Protein AF-A0A0N4U7Y7-F1 (afdb_monomer_lite)

pLDDT: mean 70.3, std 17.14, range [35.34, 90.56]

Organism: Dracunculus medinensis (NCBI:txid318479)

Foldseek 3Di:
DDPDDDDDDPDPDDDDPDPPDDPPCPPDVVVVVVVVVVVVVVVVVVVVVVVVVVVVVVVVVVVVVLVVLLVQLLVVLLVVLVVQVAPVSLVVCCCVVPVPDDPSSVNNNLVNVVVNPRPPSDVPCVVVVVVCPPPNQDPLLVQLLVCLLVCPVHLDDDPVNLVVCCVVPVPCPVSPVNSRNNNNVNSVVVVVVVPPD

Secondary structure (DSSP, 8-state):
----------------------------HHHHHHHHHHHHHHHHHHHHHHHHHHHHHHHHHHHHHHHHHHHHHHHHHHHHHHHH-SHHHHHHHHHHHHTTS-HHHHHHHHHHHHHTT-TT----THHHHHGGGTS---HHHHHHHHHHHHTTT-SS--HHHHHHHHHH-TT-HHHHHHHHHHHHHHHHHHHHHTT--

Sequence (197 aa):
MAMVVASTLTSTIALLDTSYLLPSVVPSRAEKSGMEQNMQALSSRVEDIRSSLEQKAADSKQYLVARGDFEDGYVRGFRDANKLGSASAARRRMDDDYGARDDRFHEGYVKGLRDAGMTGMSSSMHNLAQRGQGGGYSSGYMQGFRDGNSGVFGDRISTNLLRRLEEQYPNQEEFRTGYIDGFKEGANSRLSERKVP

Radius of gyration: 35.5 Å; chains: 1; bounding box: 99×65×61 Å

Structure (mmCIF, N/CA/C/O backbone):
data_AF-A0A0N4U7Y7-F1
#
_entry.id   AF-A0A0N4U7Y7-F1
#
loop_
_atom_site.group_PDB
_atom_site.id
_atom_site.type_symbol
_atom_site.label_atom_id
_atom_site.label_alt_id
_atom_site.label_comp_id
_atom_site.label_asym_id
_atom_site.label_entity_id
_atom_site.label_seq_id
_atom_site.pdbx_PDB_ins_code
_atom_site.Cartn_x
_atom_site.Cartn_y
_atom_site.Cartn_z
_atom_site.occupancy
_atom_site.B_iso_or_equiv
_atom_site.auth_seq_id
_atom_site.auth_comp_id
_atom_site.auth_asym_id
_atom_site.auth_atom_id
_atom_site.pdbx_PDB_model_num
ATOM 1 N N . MET A 1 1 ? -37.779 -36.374 -28.127 1.00 35.34 1 MET A N 1
ATOM 2 C CA . MET A 1 1 ? -37.507 -37.708 -27.551 1.00 35.34 1 MET A CA 1
ATOM 3 C C . MET A 1 1 ? -38.433 -37.910 -26.363 1.00 35.34 1 MET A C 1
ATOM 5 O O . MET A 1 1 ? -38.479 -37.033 -25.517 1.00 35.34 1 MET A O 1
ATOM 9 N N . ALA A 1 2 ? -39.175 -39.021 -26.378 1.00 40.66 2 ALA A N 1
ATOM 10 C CA . ALA A 1 2 ? -39.961 -39.617 -25.292 1.00 40.66 2 ALA A CA 1
ATOM 11 C C . ALA A 1 2 ? -40.940 -38.707 -24.518 1.00 40.66 2 ALA A C 1
ATOM 13 O O . ALA A 1 2 ? -40.659 -38.208 -23.434 1.00 40.66 2 ALA A O 1
ATOM 14 N N . MET A 1 3 ? -42.147 -38.598 -25.071 1.00 35.41 3 MET A N 1
ATOM 15 C CA . MET A 1 3 ? -43.379 -38.319 -24.336 1.00 35.41 3 MET A CA 1
ATOM 16 C C . MET A 1 3 ? -43.652 -39.543 -23.440 1.00 35.41 3 MET A C 1
ATOM 18 O O . MET A 1 3 ? -44.018 -40.601 -23.950 1.00 35.41 3 MET A O 1
ATOM 22 N N . VAL A 1 4 ? -43.368 -39.453 -22.137 1.00 39.47 4 VAL A N 1
ATOM 23 C CA . VAL A 1 4 ? -43.627 -40.555 -21.197 1.00 39.47 4 VAL A CA 1
ATOM 24 C C . VAL A 1 4 ? -45.076 -40.487 -20.731 1.00 39.47 4 VAL A C 1
ATOM 26 O O . VAL A 1 4 ? -45.579 -39.461 -20.282 1.00 39.47 4 VAL A O 1
ATOM 29 N N . VAL A 1 5 ? -45.717 -41.627 -20.937 1.00 41.41 5 VAL A N 1
ATOM 30 C CA . VAL A 1 5 ? -47.133 -41.938 -20.824 1.00 41.41 5 VAL A CA 1
ATOM 31 C C . VAL A 1 5 ? -47.583 -42.015 -19.363 1.00 41.41 5 VAL A C 1
ATOM 33 O O . VAL A 1 5 ? -46.827 -42.383 -18.467 1.00 41.41 5 VAL A O 1
ATOM 36 N N . ALA A 1 6 ? -48.855 -41.665 -19.185 1.00 40.53 6 ALA A N 1
ATOM 37 C CA . ALA A 1 6 ? -49.682 -41.752 -17.995 1.00 40.53 6 ALA A CA 1
ATOM 38 C C . ALA A 1 6 ? -49.443 -42.976 -17.091 1.00 40.53 6 ALA A C 1
ATOM 40 O O . ALA A 1 6 ? -49.386 -44.115 -17.549 1.00 40.53 6 ALA A O 1
ATOM 41 N N . SER A 1 7 ? -49.482 -42.737 -15.780 1.00 41.47 7 SER A N 1
ATOM 42 C CA . SER A 1 7 ? -49.947 -43.728 -14.809 1.00 41.47 7 SER A CA 1
ATOM 43 C C . SER A 1 7 ? -51.041 -43.090 -13.957 1.00 41.47 7 SER A C 1
ATOM 45 O O . SER A 1 7 ? -50.811 -42.383 -12.982 1.00 41.47 7 SER A O 1
ATOM 47 N N . THR A 1 8 ? -52.277 -43.299 -14.395 1.00 46.84 8 THR A N 1
ATOM 48 C CA . THR A 1 8 ? -53.480 -43.102 -13.592 1.00 46.84 8 THR A CA 1
ATOM 49 C C . THR A 1 8 ? -53.573 -44.262 -12.607 1.00 46.84 8 THR A C 1
ATOM 51 O O . THR A 1 8 ? -53.962 -45.365 -12.986 1.00 46.84 8 THR A O 1
ATOM 54 N N . LEU A 1 9 ? -53.206 -44.037 -11.348 1.00 42.34 9 LEU A N 1
ATOM 55 C CA . LEU A 1 9 ? -53.546 -44.955 -10.267 1.00 42.34 9 LEU A CA 1
ATOM 56 C C . LEU A 1 9 ? -54.875 -44.511 -9.657 1.00 42.34 9 LEU A C 1
ATOM 58 O O . LEU A 1 9 ? -54.947 -43.629 -8.804 1.00 42.34 9 LEU A O 1
ATOM 62 N N . THR A 1 10 ? -55.942 -45.132 -10.153 1.00 43.16 10 THR A N 1
ATOM 63 C CA . THR A 1 10 ? -57.254 -45.182 -9.513 1.00 43.16 10 THR A CA 1
ATOM 64 C C . THR A 1 10 ? -57.128 -46.012 -8.237 1.00 43.16 10 THR A C 1
ATOM 66 O O . THR A 1 10 ? -57.270 -47.230 -8.267 1.00 43.16 10 THR A O 1
ATOM 69 N N . SER A 1 11 ? -56.852 -45.364 -7.108 1.00 40.72 11 SER A N 1
ATOM 70 C CA . SER A 1 11 ? -56.990 -45.991 -5.792 1.00 40.72 11 SER A CA 1
ATOM 71 C C . SER A 1 11 ? -58.380 -45.684 -5.250 1.00 40.72 11 SER A C 1
ATOM 73 O O . SER A 1 11 ? -58.618 -44.654 -4.625 1.00 40.72 11 SER A O 1
ATOM 75 N N . THR A 1 12 ? -59.314 -46.592 -5.518 1.00 42.06 12 THR A N 1
ATOM 76 C CA . THR A 1 12 ? -60.571 -46.722 -4.778 1.00 42.06 12 THR A CA 1
ATOM 77 C C . THR A 1 12 ? -60.247 -47.032 -3.318 1.00 42.06 12 THR A C 1
ATOM 79 O O . THR A 1 12 ? -59.983 -48.182 -2.972 1.00 42.06 12 THR A O 1
ATOM 82 N N . ILE A 1 13 ? -60.241 -46.017 -2.455 1.00 45.16 13 ILE A N 1
ATOM 83 C CA . ILE A 1 13 ? -60.244 -46.233 -1.008 1.00 45.16 13 ILE A CA 1
ATOM 84 C C . ILE A 1 13 ? -61.702 -46.389 -0.595 1.00 45.16 13 ILE A C 1
ATOM 86 O O . ILE A 1 13 ? -62.491 -45.445 -0.616 1.00 45.16 13 ILE A O 1
ATOM 90 N N . ALA A 1 14 ? -62.046 -47.640 -0.306 1.00 44.69 14 ALA A N 1
ATOM 91 C CA . ALA A 1 14 ? -63.310 -48.043 0.265 1.00 44.69 14 ALA A CA 1
ATOM 92 C C . ALA A 1 14 ? -63.556 -47.321 1.597 1.00 44.69 14 ALA A C 1
ATOM 94 O O . ALA A 1 14 ? -62.663 -47.190 2.435 1.00 44.69 14 ALA A O 1
ATOM 95 N N . LEU A 1 15 ? -64.804 -46.887 1.761 1.00 39.12 15 LEU A N 1
ATOM 96 C CA . LEU A 1 15 ? -65.413 -46.441 3.004 1.00 39.12 15 LEU A CA 1
ATOM 97 C C . LEU A 1 15 ? -65.147 -47.450 4.127 1.00 39.12 15 LEU A C 1
ATOM 99 O O . LEU A 1 15 ? -65.720 -48.537 4.140 1.00 39.12 15 LEU A O 1
ATOM 103 N N . LEU A 1 16 ? -64.326 -47.062 5.094 1.00 45.66 16 LEU A N 1
ATOM 104 C CA . LEU A 1 16 ? -64.377 -47.612 6.440 1.00 45.66 16 LEU A CA 1
ATOM 105 C C . LEU A 1 16 ? -64.881 -46.491 7.338 1.00 45.66 16 LEU A C 1
ATOM 107 O O . LEU A 1 16 ? -64.114 -45.679 7.854 1.00 45.66 16 LEU A O 1
ATOM 111 N N . ASP A 1 17 ? -66.207 -46.443 7.464 1.00 37.34 17 ASP A N 1
ATOM 112 C CA . ASP A 1 17 ? -66.882 -45.827 8.597 1.00 37.34 17 ASP A CA 1
ATOM 113 C C . ASP A 1 17 ? -66.340 -46.493 9.861 1.00 37.34 17 ASP A C 1
ATOM 115 O O . ASP A 1 17 ? -66.712 -47.598 10.244 1.00 37.34 17 ASP A O 1
ATOM 119 N N . THR A 1 18 ? -65.345 -45.847 10.448 1.00 43.75 18 THR A N 1
ATOM 120 C CA . THR A 1 18 ? -64.898 -46.155 11.794 1.00 43.75 18 THR A CA 1
ATOM 121 C C . THR A 1 18 ? -64.895 -44.842 12.531 1.00 43.75 18 THR A C 1
ATOM 123 O O . THR A 1 18 ? -63.887 -44.155 12.682 1.00 43.75 18 THR A O 1
ATOM 126 N N . SER A 1 19 ? -66.104 -44.485 12.945 1.00 40.09 19 SER A N 1
ATOM 127 C CA . SER A 1 19 ? -66.427 -43.507 13.968 1.00 40.09 19 SER A CA 1
ATOM 128 C C . SER A 1 19 ? -65.822 -43.965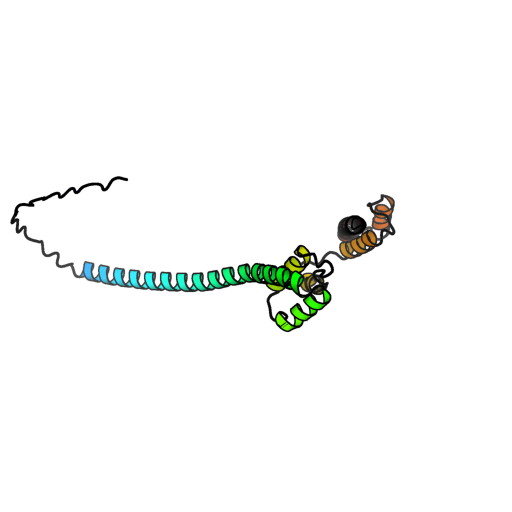 15.309 1.00 40.09 19 SER A C 1
ATOM 130 O O . SER A 1 19 ? -66.507 -44.273 16.279 1.00 40.09 19 SER A O 1
ATOM 132 N N . TYR A 1 20 ? -64.490 -44.025 15.375 1.00 40.72 20 TYR A N 1
ATOM 133 C CA . TYR A 1 20 ? -63.756 -44.111 16.625 1.00 40.72 20 TYR A CA 1
ATOM 134 C C . TYR A 1 20 ? -63.697 -42.709 17.210 1.00 40.72 20 TYR A C 1
ATOM 136 O O . TYR A 1 20 ? -62.855 -41.894 16.843 1.00 40.72 20 TYR A O 1
ATOM 144 N N . LEU A 1 21 ? -64.676 -42.447 18.080 1.00 38.91 21 LEU A N 1
ATOM 145 C CA . LEU A 1 21 ? -64.491 -41.788 19.372 1.00 38.91 21 LEU A CA 1
ATOM 146 C C . LEU A 1 21 ? -63.158 -41.041 19.467 1.00 38.91 21 LEU A C 1
ATOM 148 O O . LEU A 1 21 ? -62.174 -41.575 19.974 1.00 38.91 21 LEU A O 1
ATOM 152 N N . LEU A 1 22 ? -63.134 -39.802 18.976 1.00 37.41 22 LEU A N 1
ATOM 153 C CA . LEU A 1 22 ? -62.074 -38.871 19.326 1.00 37.41 22 LEU A CA 1
ATOM 154 C C . LEU A 1 22 ? -62.155 -38.696 20.847 1.00 37.41 22 LEU A C 1
ATOM 156 O O . LEU A 1 22 ? -63.169 -38.170 21.320 1.00 37.41 22 LEU A O 1
ATOM 160 N N . PRO A 1 23 ? -61.152 -39.120 21.642 1.00 46.28 23 PRO A N 1
ATOM 161 C CA . PRO A 1 23 ? -61.068 -38.627 22.998 1.00 46.28 23 PRO A CA 1
ATOM 162 C C . PRO A 1 23 ? -60.923 -37.118 22.856 1.00 46.28 23 PRO A C 1
ATOM 164 O O . PRO A 1 23 ? -59.949 -36.622 22.289 1.00 46.28 23 PRO A O 1
ATOM 167 N N . SER A 1 24 ? -61.944 -36.389 23.298 1.00 48.34 24 SER A N 1
ATOM 168 C CA . SER A 1 24 ? -61.876 -34.951 23.472 1.00 48.34 24 SER A CA 1
ATOM 169 C C . SER A 1 24 ? -60.760 -34.694 24.477 1.00 48.34 24 SER A C 1
ATOM 171 O O . SER A 1 24 ? -60.983 -34.700 25.688 1.00 48.34 24 SER A O 1
ATOM 173 N N . VAL A 1 25 ? -59.538 -34.533 23.973 1.00 45.91 25 VAL A N 1
ATOM 174 C CA . VAL A 1 25 ? -58.420 -33.967 24.711 1.00 45.91 25 VAL A CA 1
ATOM 175 C C . VAL A 1 25 ? -58.815 -32.517 24.912 1.00 45.91 25 VAL A C 1
ATOM 177 O O . VAL A 1 25 ? -58.513 -31.645 24.106 1.00 45.91 25 VAL A O 1
ATOM 180 N N . VAL A 1 26 ? -59.624 -32.277 25.937 1.00 46.88 26 VAL A N 1
ATOM 181 C CA . VAL A 1 26 ? -59.802 -30.949 26.493 1.00 46.88 26 VAL A CA 1
ATOM 182 C C . VAL A 1 26 ? -58.464 -30.688 27.176 1.00 46.88 26 VAL A C 1
ATOM 184 O O . VAL A 1 26 ? -58.199 -31.333 28.191 1.00 46.88 26 VAL A O 1
ATOM 187 N N . PRO A 1 27 ? -57.575 -29.847 26.613 1.00 46.75 27 PRO A N 1
ATOM 188 C CA . PRO A 1 27 ? -56.266 -29.651 27.206 1.00 46.75 27 PRO A CA 1
ATOM 189 C C . PRO A 1 27 ? -56.479 -29.106 28.613 1.00 46.75 27 PRO A C 1
ATOM 191 O O . PRO A 1 27 ? -57.208 -28.120 28.817 1.00 46.75 27 PRO A O 1
ATOM 194 N N . SER A 1 28 ? -55.887 -29.794 29.583 1.00 54.31 28 SER A N 1
ATOM 195 C CA . SER A 1 28 ? -55.978 -29.432 30.989 1.00 54.31 28 SER A CA 1
ATOM 196 C C . SER A 1 28 ? -55.509 -27.986 31.149 1.00 54.31 28 SER A C 1
ATOM 198 O O . SER A 1 28 ? -54.623 -27.523 30.435 1.00 54.31 28 SER A O 1
ATOM 200 N N . ARG A 1 29 ? -56.080 -27.227 32.089 1.00 57.28 29 ARG A N 1
ATOM 201 C CA . ARG A 1 29 ? -55.737 -25.803 32.296 1.00 57.28 29 ARG A CA 1
ATOM 202 C C . ARG A 1 29 ? -54.223 -25.561 32.468 1.00 57.28 29 ARG A C 1
ATOM 204 O O . ARG A 1 29 ? -53.732 -24.504 32.088 1.00 57.28 29 ARG A O 1
ATOM 211 N N . ALA A 1 30 ? -53.496 -26.556 32.982 1.00 59.19 30 ALA A N 1
ATOM 212 C CA . ALA A 1 30 ? -52.036 -26.568 33.065 1.00 59.19 30 ALA A CA 1
ATOM 213 C C . ALA A 1 30 ? -51.348 -26.632 31.687 1.00 59.19 30 ALA A C 1
ATOM 215 O O . ALA A 1 30 ? -50.382 -25.912 31.454 1.00 59.19 30 ALA A O 1
ATOM 216 N N . GLU A 1 31 ? -51.876 -27.429 30.755 1.00 59.12 31 GLU A N 1
ATOM 217 C CA . GLU A 1 31 ? -51.388 -27.507 29.375 1.00 59.12 31 GLU A CA 1
ATOM 218 C C . GLU A 1 31 ? -51.678 -26.212 28.615 1.00 59.12 31 GLU A C 1
ATOM 220 O O . GLU A 1 31 ? -50.823 -25.758 27.865 1.00 59.12 31 GLU A O 1
ATOM 225 N N . LYS A 1 32 ? -52.831 -25.564 28.856 1.00 60.69 32 LYS A N 1
ATOM 226 C CA . LYS A 1 32 ? -53.124 -24.234 28.285 1.00 60.69 32 LYS A CA 1
ATOM 227 C C . LYS A 1 32 ? -52.095 -23.191 28.723 1.00 60.69 32 LYS A C 1
ATOM 229 O O . LYS A 1 32 ? -51.537 -22.518 27.868 1.00 60.69 32 LYS A O 1
ATOM 234 N N . SER A 1 33 ? -51.777 -23.138 30.019 1.00 71.81 33 SER A N 1
ATOM 235 C CA . SER A 1 33 ? -50.734 -22.245 30.548 1.00 71.81 33 SER A CA 1
ATOM 236 C C . SER A 1 33 ? -49.359 -22.547 29.936 1.00 71.81 33 SER A C 1
ATOM 238 O O . SER A 1 33 ? -48.644 -21.640 29.515 1.00 71.81 33 SER A O 1
ATOM 240 N N . GLY A 1 34 ? -49.008 -23.832 29.803 1.00 75.88 34 GLY A N 1
ATOM 241 C CA . GLY A 1 34 ? -47.774 -24.251 29.134 1.00 75.88 34 GLY A CA 1
ATOM 242 C C . GLY A 1 34 ? -47.734 -23.867 27.651 1.00 75.88 34 GLY A C 1
ATOM 243 O O . GLY A 1 34 ? -46.697 -23.424 27.162 1.00 75.88 34 GLY A O 1
ATOM 244 N N . MET A 1 35 ? -48.858 -23.975 26.937 1.00 73.19 35 MET A N 1
ATOM 245 C CA . MET A 1 35 ? -48.975 -23.531 25.545 1.00 73.19 35 MET A CA 1
ATOM 246 C C . MET A 1 35 ? -48.858 -22.013 25.428 1.00 73.19 35 MET A C 1
ATOM 248 O O . MET A 1 35 ? -48.160 -21.546 24.539 1.00 73.19 35 MET A O 1
ATOM 252 N N . GLU A 1 36 ? -49.476 -21.240 26.321 1.00 78.25 36 GLU A N 1
ATOM 253 C CA . GLU A 1 36 ? -49.363 -19.776 26.333 1.00 78.25 36 GLU A CA 1
ATOM 254 C C . GLU A 1 36 ? -47.918 -19.327 26.579 1.00 78.25 36 GLU A C 1
ATOM 256 O O . GLU A 1 36 ? -47.402 -18.490 25.837 1.00 78.25 36 GLU A O 1
ATOM 261 N N . GLN A 1 37 ? -47.226 -19.939 27.546 1.00 77.50 37 GLN A N 1
ATOM 262 C CA . GLN A 1 37 ? -45.799 -19.693 27.782 1.00 77.50 37 GLN A CA 1
ATOM 263 C C . GLN A 1 37 ? -44.944 -20.089 26.575 1.00 77.50 37 GLN A C 1
ATOM 265 O O . GLN A 1 37 ? -44.032 -19.357 26.198 1.00 77.50 37 GLN A O 1
ATOM 270 N N . ASN A 1 38 ? -45.251 -21.218 25.933 1.00 82.44 38 ASN A N 1
ATOM 271 C CA . ASN A 1 38 ? -44.544 -21.653 24.732 1.00 82.44 38 ASN A CA 1
ATOM 272 C C . ASN A 1 38 ? -44.785 -20.690 23.557 1.00 82.44 38 ASN A C 1
ATOM 274 O O . ASN A 1 38 ? -43.842 -20.322 22.866 1.00 82.44 38 ASN A O 1
ATOM 278 N N . MET A 1 39 ? -46.014 -20.208 23.363 1.00 84.00 39 MET A N 1
ATOM 279 C CA . MET A 1 39 ? -46.337 -19.219 22.330 1.00 84.00 39 MET A CA 1
ATOM 280 C C . MET A 1 39 ? -45.632 -17.884 22.582 1.00 84.00 39 MET A C 1
ATOM 282 O O . MET A 1 39 ? -45.119 -17.297 21.633 1.00 84.00 39 MET A O 1
ATOM 286 N N . GLN A 1 40 ? -45.532 -17.443 23.840 1.00 81.31 40 GLN A N 1
ATOM 287 C CA . GLN A 1 40 ? -44.752 -16.258 24.214 1.00 81.31 40 GLN A CA 1
ATOM 288 C C . GLN A 1 40 ? -43.248 -16.457 23.979 1.00 81.31 40 GLN A C 1
ATOM 290 O O . GLN A 1 40 ? -42.574 -15.573 23.453 1.00 81.31 40 GLN A O 1
ATOM 295 N N . ALA A 1 41 ? -42.708 -17.629 24.317 1.00 83.50 41 ALA A N 1
ATOM 296 C CA . ALA A 1 41 ? -41.310 -17.954 24.050 1.00 83.50 41 ALA A CA 1
ATOM 297 C C . ALA A 1 41 ? -41.024 -18.002 22.542 1.00 83.50 41 ALA A C 1
ATOM 299 O O . ALA A 1 41 ? -39.988 -17.516 22.089 1.00 83.50 41 ALA A O 1
ATOM 300 N N . LEU A 1 42 ? -41.947 -18.551 21.749 1.00 82.44 42 LEU A N 1
ATOM 301 C CA . LEU A 1 42 ? -41.846 -18.566 20.293 1.00 82.44 42 LEU A CA 1
ATOM 302 C C . LEU A 1 42 ? -41.925 -17.155 19.713 1.00 82.44 42 LEU A C 1
ATOM 304 O O . LEU A 1 42 ? -41.094 -16.829 18.871 1.00 82.44 42 LEU A O 1
ATOM 308 N N . SER A 1 43 ? -42.847 -16.305 20.178 1.00 82.38 43 SER A N 1
ATOM 309 C CA . SER A 1 43 ? -42.921 -14.916 19.711 1.00 82.38 43 SER A CA 1
ATOM 310 C C . SER A 1 43 ? -41.646 -14.147 20.043 1.00 82.38 43 SER A C 1
ATOM 312 O O . SER A 1 43 ? -41.097 -13.499 19.159 1.00 82.38 43 SER A O 1
ATOM 314 N N . SER A 1 44 ? -41.107 -14.302 21.259 1.00 84.56 44 SER A N 1
ATOM 315 C CA . SER A 1 44 ? -39.839 -13.668 21.642 1.00 84.56 44 SER A CA 1
ATOM 316 C C . SER A 1 44 ? -38.687 -14.134 20.749 1.00 84.56 44 SER A C 1
ATOM 318 O O . SER A 1 44 ? -37.938 -13.315 20.228 1.00 84.56 44 SER A O 1
ATOM 320 N N . ARG A 1 45 ? -38.593 -15.444 20.482 1.00 83.81 45 ARG A N 1
ATOM 321 C CA . ARG A 1 45 ? -37.561 -16.001 19.593 1.00 83.81 45 ARG A CA 1
ATOM 322 C C . ARG A 1 45 ? -37.709 -15.525 18.149 1.00 83.81 45 ARG A C 1
ATOM 324 O O . ARG A 1 45 ? -36.700 -15.347 17.475 1.00 83.81 45 ARG A O 1
ATOM 331 N N . VAL A 1 46 ? -38.934 -15.346 17.653 1.00 86.88 46 VAL A N 1
ATOM 332 C CA . VAL A 1 46 ? -39.179 -14.804 16.307 1.00 86.88 46 VAL A CA 1
ATOM 333 C C . VAL A 1 46 ? -38.742 -13.340 16.231 1.00 86.88 46 VAL A C 1
ATOM 335 O O . VAL A 1 46 ? -38.095 -12.964 15.253 1.00 86.88 46 VAL A O 1
ATOM 338 N N . GLU A 1 47 ? -39.022 -12.544 17.264 1.00 85.94 47 GLU A N 1
ATOM 339 C CA . GLU A 1 47 ? -38.556 -11.157 17.376 1.00 85.94 47 GLU A CA 1
ATOM 340 C C . GLU A 1 47 ? -37.015 -11.089 17.396 1.00 85.94 47 GLU A C 1
ATOM 342 O O . GLU A 1 47 ? -36.420 -10.336 16.623 1.00 85.94 47 GLU A O 1
ATOM 347 N N . ASP A 1 48 ? -36.358 -11.945 18.188 1.00 85.81 48 ASP A N 1
ATOM 348 C CA . ASP A 1 48 ? -34.892 -12.035 18.267 1.00 85.81 48 ASP A CA 1
ATOM 349 C C . ASP A 1 48 ? -34.263 -12.450 16.928 1.00 85.81 48 ASP A C 1
ATOM 351 O O . ASP A 1 48 ? -33.271 -11.863 16.487 1.00 85.81 48 ASP A O 1
ATOM 355 N N . ILE A 1 49 ? -34.846 -13.442 16.243 1.00 81.81 49 ILE A N 1
ATOM 356 C CA . ILE A 1 49 ? -34.388 -13.882 14.916 1.00 81.81 49 ILE A CA 1
ATOM 357 C C . ILE A 1 49 ? -34.534 -12.749 13.903 1.00 81.81 49 ILE A C 1
ATOM 359 O O . ILE A 1 49 ? -33.624 -12.530 13.101 1.00 81.81 49 ILE A O 1
ATOM 363 N N . ARG A 1 50 ? -35.655 -12.021 13.935 1.00 80.88 50 ARG A N 1
ATOM 364 C CA . ARG A 1 50 ? -35.891 -10.892 13.036 1.00 80.88 50 ARG A CA 1
ATOM 365 C C . ARG A 1 50 ? -34.883 -9.771 13.283 1.00 80.88 50 ARG A C 1
ATOM 367 O O . ARG A 1 50 ? -34.265 -9.315 12.326 1.00 80.88 50 ARG A O 1
ATOM 374 N N . SER A 1 51 ? -34.670 -9.395 14.542 1.00 80.62 51 SER A N 1
ATOM 375 C CA . SER A 1 51 ? -33.685 -8.381 14.935 1.00 80.62 51 SER A CA 1
ATOM 376 C C . SER A 1 51 ? -32.266 -8.780 14.504 1.00 80.62 51 SER A C 1
ATOM 378 O O . SER A 1 51 ? -31.554 -8.006 13.864 1.00 80.62 51 SER A O 1
ATOM 380 N N . SER A 1 52 ? -31.881 -10.041 14.730 1.00 76.88 52 SER A N 1
ATOM 381 C CA . SER A 1 52 ? -30.576 -10.568 14.315 1.00 76.88 52 SER A CA 1
ATOM 382 C C . SER A 1 52 ? -30.407 -10.609 12.788 1.00 76.88 5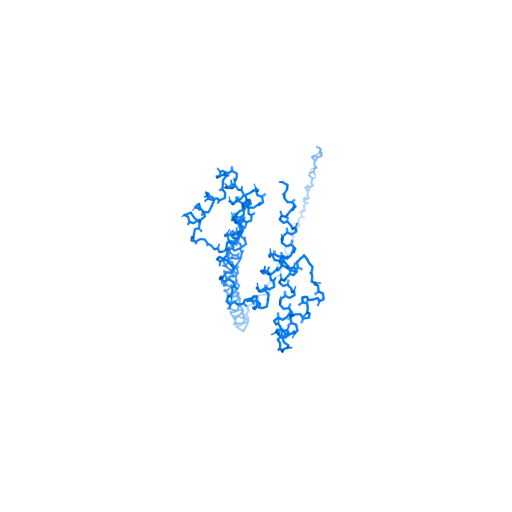2 SER A C 1
ATOM 384 O O . SER A 1 52 ? -29.325 -10.314 12.275 1.00 76.88 52 SER A O 1
ATOM 386 N N . LEU A 1 53 ? -31.468 -10.926 12.038 1.00 73.62 53 LEU A N 1
ATOM 387 C CA . LEU A 1 53 ? -31.468 -10.885 10.572 1.00 73.62 53 LEU A CA 1
ATOM 388 C C . LEU A 1 53 ? -31.374 -9.458 10.029 1.00 73.62 53 LEU A C 1
ATOM 390 O O . LEU A 1 53 ? -30.621 -9.237 9.083 1.00 73.62 53 LEU A O 1
ATOM 394 N N . GLU A 1 54 ? -32.095 -8.500 10.613 1.00 72.38 54 GLU A N 1
ATOM 395 C CA . GLU A 1 54 ? -32.022 -7.085 10.226 1.00 72.38 54 GLU A CA 1
ATOM 396 C C . GLU A 1 54 ? -30.619 -6.517 10.493 1.00 72.38 54 GLU A C 1
ATOM 398 O O . GLU A 1 54 ? -30.038 -5.874 9.615 1.00 72.38 54 GLU A O 1
ATOM 403 N N . GLN A 1 55 ? -30.012 -6.846 11.636 1.00 70.69 55 GLN A N 1
ATOM 404 C CA . GLN A 1 55 ? -28.646 -6.431 11.955 1.00 70.69 55 GLN A CA 1
ATOM 405 C C . GLN A 1 55 ? -27.619 -7.074 11.012 1.00 70.69 55 GLN A C 1
ATOM 407 O O . GLN A 1 55 ? -26.776 -6.385 10.438 1.00 70.69 55 GLN A O 1
ATOM 412 N N . LYS A 1 56 ? -27.761 -8.373 10.725 1.00 65.38 56 LYS A N 1
ATOM 413 C CA . LYS A 1 56 ? -26.903 -9.070 9.758 1.00 65.38 56 LYS A CA 1
ATOM 414 C C . LYS A 1 56 ? -27.101 -8.566 8.325 1.00 65.38 56 LYS A C 1
ATOM 416 O O . LYS A 1 56 ? -26.152 -8.586 7.542 1.00 65.38 56 LYS A O 1
ATOM 421 N N . ALA A 1 57 ? -28.296 -8.107 7.953 1.00 62.62 57 ALA A N 1
ATOM 422 C CA . ALA A 1 57 ? -28.560 -7.474 6.661 1.00 62.62 57 ALA A CA 1
ATOM 423 C C . ALA A 1 57 ? -27.881 -6.098 6.557 1.00 62.62 57 ALA A C 1
ATOM 425 O O . ALA A 1 57 ? -27.311 -5.782 5.513 1.00 62.62 57 ALA A O 1
ATOM 426 N N . ALA A 1 58 ? -27.879 -5.307 7.633 1.00 60.16 58 ALA A N 1
ATOM 427 C CA . ALA A 1 58 ? -27.150 -4.041 7.687 1.00 60.16 58 ALA A CA 1
ATOM 428 C C . ALA A 1 58 ? -25.630 -4.262 7.586 1.00 60.16 58 ALA A C 1
ATOM 430 O O . ALA A 1 58 ? -24.982 -3.659 6.727 1.00 60.16 58 ALA A O 1
ATOM 431 N N . ASP A 1 59 ? -25.088 -5.202 8.365 1.00 58.06 59 ASP A N 1
ATOM 432 C CA . ASP A 1 59 ? -23.662 -5.542 8.345 1.00 58.06 59 ASP A CA 1
ATOM 433 C C . ASP A 1 59 ? -23.235 -6.128 6.997 1.00 58.06 59 ASP A C 1
ATOM 435 O O . ASP A 1 59 ? -22.204 -5.749 6.442 1.00 58.06 59 ASP A O 1
ATOM 439 N N . SER A 1 60 ? -24.035 -7.029 6.419 1.00 55.94 60 SER A N 1
ATOM 440 C CA . SER A 1 60 ? -23.741 -7.592 5.096 1.00 55.94 60 SER A CA 1
ATOM 441 C C . SER A 1 60 ? -23.864 -6.554 3.989 1.00 55.94 60 SER A C 1
ATOM 443 O O . SER A 1 60 ? -23.054 -6.586 3.068 1.00 55.94 60 SER A O 1
ATOM 445 N N . LYS A 1 61 ? -24.790 -5.592 4.080 1.00 54.66 61 LYS A N 1
ATOM 446 C CA . LYS A 1 61 ? -24.843 -4.461 3.148 1.00 54.66 61 LYS A CA 1
ATOM 447 C C . LYS A 1 61 ? -23.587 -3.604 3.270 1.00 54.66 61 LYS A C 1
ATOM 449 O O . LYS A 1 61 ? -23.007 -3.272 2.246 1.00 54.66 61 LYS A O 1
ATOM 454 N N . GLN A 1 62 ? -23.116 -3.317 4.481 1.00 50.91 62 GLN A N 1
ATOM 455 C CA . GLN A 1 62 ? -21.867 -2.584 4.681 1.00 50.91 62 GLN A CA 1
ATOM 456 C C . GLN A 1 62 ? -20.646 -3.376 4.188 1.00 50.91 62 GLN A C 1
ATOM 458 O O . GLN A 1 62 ? -19.767 -2.792 3.569 1.00 50.91 62 GLN A O 1
ATOM 463 N N . TYR A 1 63 ? -20.609 -4.701 4.361 1.00 48.12 63 TYR A N 1
ATOM 464 C CA . TYR A 1 63 ? -19.551 -5.558 3.810 1.00 48.12 63 TYR A CA 1
ATOM 465 C C . TYR A 1 63 ? -19.602 -5.669 2.282 1.00 48.12 63 TYR A C 1
ATOM 467 O O . TYR A 1 63 ? -18.555 -5.675 1.641 1.00 48.12 63 TYR A O 1
ATOM 475 N N . LEU A 1 64 ? -20.792 -5.755 1.685 1.00 50.91 64 LEU A N 1
ATOM 476 C CA . LEU A 1 64 ? -20.973 -5.789 0.232 1.00 50.91 64 LEU A CA 1
ATOM 477 C C . LEU A 1 64 ? -20.626 -4.440 -0.401 1.00 50.91 64 LEU A C 1
ATOM 479 O O . LEU A 1 64 ? -19.991 -4.424 -1.450 1.00 50.91 64 LEU A O 1
ATOM 483 N N . VAL A 1 65 ? -20.985 -3.332 0.251 1.00 53.75 65 VAL A N 1
ATOM 484 C CA . VAL A 1 65 ? -20.596 -1.976 -0.159 1.00 53.75 65 VAL A CA 1
ATOM 485 C C . VAL A 1 65 ? -19.081 -1.812 -0.023 1.00 53.75 65 VAL A C 1
ATOM 487 O O . VAL A 1 65 ? -18.422 -1.591 -1.026 1.00 53.75 65 VAL A O 1
ATOM 490 N N . ALA A 1 66 ? -18.506 -2.097 1.149 1.00 50.56 66 ALA A N 1
ATOM 491 C CA . ALA A 1 66 ? -17.081 -1.890 1.423 1.00 50.56 66 ALA A CA 1
ATOM 492 C C . ALA A 1 66 ? -16.131 -2.828 0.659 1.00 50.56 66 ALA A C 1
ATOM 494 O O . ALA A 1 66 ? -14.936 -2.531 0.552 1.00 50.56 66 ALA A O 1
ATOM 495 N N . ARG A 1 67 ? -16.618 -3.988 0.193 1.00 56.56 67 ARG A N 1
ATOM 496 C CA . ARG A 1 67 ? -15.912 -4.801 -0.806 1.00 56.56 67 ARG A CA 1
ATOM 497 C C . ARG A 1 67 ? -16.129 -4.184 -2.186 1.00 56.56 67 ARG A C 1
ATOM 499 O O . ARG A 1 67 ? -15.164 -3.905 -2.864 1.00 56.56 67 ARG A O 1
ATOM 506 N N . GLY A 1 68 ? -17.365 -3.840 -2.542 1.00 71.62 68 GLY A N 1
ATOM 507 C CA . GLY A 1 68 ? -17.701 -3.192 -3.809 1.00 71.62 68 GLY A CA 1
ATOM 508 C C . GLY A 1 68 ? -16.974 -1.873 -4.092 1.00 71.62 68 GLY A C 1
ATOM 509 O O . GLY A 1 68 ? -16.753 -1.576 -5.259 1.00 71.62 68 GLY A O 1
ATOM 510 N N . ASP A 1 69 ? -16.567 -1.105 -3.081 1.00 80.56 69 ASP A N 1
ATOM 511 C CA . ASP A 1 69 ? -15.923 0.199 -3.276 1.00 80.56 69 ASP A CA 1
ATOM 512 C C . ASP A 1 69 ? -14.539 0.094 -3.926 1.00 80.56 69 ASP A C 1
ATOM 514 O O . ASP A 1 69 ? -14.217 0.890 -4.811 1.00 80.56 69 ASP A O 1
ATOM 518 N N . PHE A 1 70 ? -13.730 -0.902 -3.545 1.00 85.06 70 PHE A N 1
ATOM 519 C CA . PHE A 1 70 ? -12.430 -1.128 -4.185 1.00 85.06 70 PHE A CA 1
ATOM 520 C C . PHE A 1 70 ? -12.616 -1.559 -5.642 1.00 85.06 70 PHE A C 1
ATOM 522 O O . PHE A 1 70 ? -12.004 -0.985 -6.544 1.00 85.06 70 PHE A O 1
ATOM 529 N N . GLU A 1 71 ? -13.485 -2.539 -5.885 1.00 87.19 71 GLU A N 1
ATOM 530 C CA . GLU A 1 71 ? -13.820 -3.025 -7.220 1.00 87.19 71 GLU A CA 1
ATOM 531 C C . GLU A 1 71 ? -14.419 -1.908 -8.104 1.00 87.19 71 GLU A C 1
ATOM 533 O O . GLU A 1 71 ? -14.024 -1.781 -9.265 1.00 87.19 71 GLU A O 1
ATOM 538 N N . ASP A 1 72 ? -15.310 -1.059 -7.574 1.00 86.06 72 ASP A N 1
ATOM 539 C CA . ASP A 1 72 ? -15.888 0.102 -8.280 1.00 86.06 72 ASP A CA 1
ATOM 540 C C . ASP A 1 72 ? -14.797 1.118 -8.628 1.00 86.06 72 ASP A C 1
ATOM 542 O O . ASP A 1 72 ? -14.711 1.575 -9.772 1.00 86.06 72 ASP A O 1
ATOM 546 N N . GLY A 1 73 ? -13.911 1.409 -7.671 1.00 87.69 73 GLY A N 1
ATOM 547 C CA . GLY A 1 73 ? -12.730 2.235 -7.886 1.00 87.69 73 GLY A CA 1
ATOM 548 C C . GLY A 1 73 ? -11.869 1.686 -9.015 1.00 87.69 73 GLY A C 1
ATOM 549 O O . GLY A 1 73 ? -11.600 2.393 -9.985 1.00 87.69 73 GLY A O 1
ATOM 550 N N . TYR A 1 74 ? -11.504 0.405 -8.947 1.00 87.44 74 TYR A N 1
ATOM 551 C CA . TYR A 1 74 ? -10.664 -0.267 -9.939 1.00 87.44 74 TYR A CA 1
ATOM 552 C C . TYR A 1 74 ? -11.265 -0.236 -11.341 1.00 87.44 74 TYR A C 1
ATOM 554 O O . TYR A 1 74 ? -10.590 0.171 -12.290 1.00 87.44 74 TYR A O 1
ATOM 562 N N . VAL A 1 75 ? -12.541 -0.598 -11.486 1.00 87.31 75 VAL A N 1
ATOM 563 C CA . VAL A 1 75 ? -13.217 -0.600 -12.791 1.00 87.31 75 VAL A CA 1
ATOM 564 C C . VAL A 1 75 ? -13.286 0.811 -13.374 1.00 87.31 75 VAL A C 1
ATOM 566 O O . VAL A 1 75 ? -13.073 0.988 -14.578 1.00 87.31 75 VAL A O 1
ATOM 569 N N . ARG A 1 76 ? -13.554 1.828 -12.548 1.00 85.88 76 ARG A N 1
ATOM 570 C CA . ARG A 1 76 ? -13.565 3.225 -13.001 1.00 85.88 76 ARG A CA 1
ATOM 571 C C . ARG A 1 76 ? -12.177 3.711 -13.371 1.00 85.88 76 ARG A C 1
ATOM 573 O O . ARG A 1 76 ? -12.036 4.272 -14.448 1.00 85.88 76 ARG A O 1
ATOM 580 N N . GLY A 1 77 ? -11.167 3.433 -12.553 1.00 87.06 77 GLY A N 1
ATOM 581 C CA . GLY A 1 77 ? -9.780 3.804 -12.825 1.00 87.06 77 GLY A CA 1
ATOM 582 C C . GLY A 1 77 ? -9.279 3.191 -14.126 1.00 87.06 77 GLY A C 1
ATOM 583 O O . GLY A 1 77 ? -8.735 3.888 -14.976 1.00 87.06 77 GLY A O 1
ATOM 584 N N . PHE A 1 78 ? -9.560 1.908 -14.351 1.00 85.38 78 PHE A N 1
ATOM 585 C CA . PHE A 1 78 ? -9.191 1.229 -15.591 1.00 85.38 78 PHE A CA 1
ATOM 586 C C . PHE A 1 78 ? -9.901 1.832 -16.815 1.00 85.38 78 PHE A C 1
ATOM 588 O O . PHE A 1 78 ? -9.293 2.044 -17.867 1.00 85.38 78 PHE A O 1
ATOM 595 N N . ARG A 1 79 ? -11.193 2.163 -16.692 1.00 84.56 79 ARG A N 1
ATOM 596 C CA . ARG A 1 79 ? -11.955 2.821 -17.769 1.00 84.56 79 ARG A CA 1
ATOM 597 C C . ARG A 1 79 ? -11.481 4.243 -18.035 1.00 84.56 79 ARG A C 1
ATOM 599 O O . ARG A 1 79 ? -11.373 4.635 -19.194 1.00 84.56 79 ARG A O 1
ATOM 606 N N . ASP A 1 80 ? -11.219 5.007 -16.988 1.00 81.50 80 ASP A N 1
ATOM 607 C CA . ASP A 1 80 ? -10.823 6.403 -17.095 1.00 81.50 80 ASP A CA 1
ATOM 608 C C . ASP A 1 80 ? -9.389 6.537 -17.593 1.00 81.50 80 ASP A C 1
ATOM 610 O O . ASP A 1 80 ? -9.127 7.455 -18.362 1.00 81.50 80 ASP A O 1
ATOM 614 N N . ALA A 1 81 ? -8.494 5.588 -17.310 1.00 81.25 81 ALA A N 1
ATOM 615 C CA . ALA A 1 81 ? -7.192 5.544 -17.973 1.00 81.25 81 ALA A CA 1
ATOM 616 C C . ALA A 1 81 ? -7.330 5.484 -19.498 1.00 81.25 81 ALA A C 1
ATOM 618 O O . ALA A 1 81 ? -6.703 6.256 -20.220 1.00 81.25 81 ALA A O 1
ATOM 619 N N . ASN A 1 82 ? -8.231 4.641 -19.996 1.00 78.06 82 ASN A N 1
ATOM 620 C CA . ASN A 1 82 ? -8.476 4.545 -21.432 1.00 78.06 82 ASN A CA 1
ATOM 621 C C . ASN A 1 82 ? -9.127 5.814 -22.022 1.00 78.06 82 ASN A C 1
ATOM 623 O O . ASN A 1 82 ? -9.008 6.054 -23.220 1.00 78.06 82 ASN A O 1
ATOM 627 N N . LYS A 1 83 ? -9.802 6.642 -21.210 1.00 78.31 83 LYS A N 1
ATOM 628 C CA . LYS A 1 83 ? -10.478 7.873 -21.666 1.00 78.31 83 LYS A CA 1
ATOM 629 C C . LYS A 1 83 ? -9.635 9.137 -21.527 1.00 78.31 83 LYS A C 1
ATOM 631 O O . LYS A 1 83 ? -9.698 10.011 -22.384 1.00 78.31 83 LYS A O 1
ATOM 636 N N . LEU A 1 84 ? -8.923 9.278 -20.414 1.00 74.06 84 LEU A N 1
ATOM 637 C CA . LEU A 1 84 ? -8.281 10.526 -20.005 1.00 74.06 84 LEU A CA 1
ATOM 638 C C . LEU A 1 84 ? -6.897 10.698 -20.628 1.00 74.06 84 LEU A C 1
ATOM 640 O O . LEU A 1 84 ? -6.393 11.818 -20.653 1.00 74.06 84 LEU A O 1
ATOM 644 N N . GLY A 1 85 ? -6.273 9.620 -21.114 1.00 68.44 85 GLY A N 1
ATOM 645 C CA . GLY A 1 85 ? -4.992 9.637 -21.835 1.00 68.44 85 GLY A CA 1
ATOM 646 C C . GLY A 1 85 ? -3.770 10.127 -21.039 1.00 68.44 85 GLY A C 1
ATOM 647 O O . GLY A 1 85 ? -2.641 9.868 -21.438 1.00 68.44 85 GLY A O 1
ATOM 648 N N . SER A 1 86 ? -3.957 10.780 -19.886 1.00 69.75 86 SER A N 1
ATOM 649 C CA . SER A 1 86 ? -2.892 11.219 -18.986 1.00 69.75 86 SER A CA 1
ATOM 650 C C . SER A 1 86 ? -3.233 11.001 -17.508 1.00 69.75 86 SER A C 1
ATOM 652 O O . SER A 1 86 ? -4.336 11.321 -17.055 1.00 69.75 86 SER A O 1
ATOM 654 N N . ALA A 1 87 ? -2.241 10.559 -16.725 1.00 66.69 87 ALA A N 1
ATOM 655 C CA . ALA A 1 87 ? -2.350 10.424 -15.270 1.00 66.69 87 ALA A CA 1
ATOM 656 C C . ALA A 1 87 ? -2.718 11.755 -14.584 1.00 66.69 87 ALA A C 1
ATOM 658 O O . ALA A 1 87 ? -3.453 11.770 -13.600 1.00 66.69 87 ALA A O 1
ATOM 659 N N . SER A 1 88 ? -2.269 12.893 -15.123 1.00 68.06 88 SER A N 1
ATOM 660 C CA . SER A 1 88 ? -2.600 14.219 -14.585 1.00 68.06 88 SER A CA 1
ATOM 661 C C . SER A 1 88 ? -4.089 14.548 -14.709 1.00 68.06 88 SER A C 1
ATOM 663 O O . SER A 1 88 ? -4.670 15.130 -13.794 1.00 68.06 88 SER A O 1
ATOM 665 N N . ALA A 1 89 ? -4.723 14.151 -15.816 1.00 72.88 89 ALA A N 1
ATOM 666 C CA . ALA A 1 89 ? -6.163 14.314 -16.000 1.00 72.88 89 ALA A CA 1
ATOM 667 C C . ALA A 1 89 ? -6.946 13.384 -15.061 1.00 72.88 89 ALA A C 1
ATOM 669 O O . ALA A 1 89 ? -7.942 13.802 -14.475 1.00 72.88 89 ALA A O 1
ATOM 670 N N . ALA A 1 90 ? -6.445 12.162 -14.850 1.00 72.44 90 ALA A N 1
ATOM 671 C CA . ALA A 1 90 ? -7.017 11.223 -13.892 1.00 72.44 90 ALA A CA 1
ATOM 672 C C . ALA A 1 90 ? -6.968 11.732 -12.446 1.00 72.44 90 ALA A C 1
ATOM 674 O O . ALA A 1 90 ? -7.930 11.514 -11.715 1.00 72.44 90 ALA A O 1
ATOM 675 N N . ARG A 1 91 ? -5.909 12.452 -12.041 1.00 69.56 91 ARG A N 1
ATOM 676 C CA . ARG A 1 91 ? -5.831 13.099 -10.713 1.00 69.56 91 ARG A CA 1
ATOM 677 C C . ARG A 1 91 ? -6.892 14.166 -10.525 1.00 69.56 91 ARG A C 1
ATOM 679 O O . ARG A 1 91 ? -7.544 14.170 -9.494 1.00 69.56 91 ARG A O 1
ATOM 686 N N . ARG A 1 92 ? -7.078 15.037 -11.519 1.00 75.44 92 ARG A N 1
ATOM 687 C CA . ARG A 1 92 ? -8.112 16.081 -11.455 1.00 75.44 92 ARG A CA 1
ATOM 688 C C . ARG A 1 92 ? -9.501 15.465 -11.345 1.00 75.44 92 ARG A C 1
ATOM 690 O O . ARG A 1 92 ? -10.218 15.763 -10.411 1.00 75.44 92 ARG A O 1
ATOM 697 N N . ARG A 1 93 ? -9.804 14.490 -12.209 1.00 72.19 93 ARG A N 1
ATOM 698 C CA . ARG A 1 93 ? -11.041 13.695 -12.142 1.00 72.19 93 ARG A CA 1
ATOM 699 C C . ARG A 1 93 ? -11.249 13.027 -10.785 1.00 72.19 93 ARG A C 1
ATOM 701 O O . ARG A 1 93 ? -12.360 13.022 -10.275 1.00 72.19 93 ARG A O 1
ATOM 708 N N . MET A 1 94 ? -10.192 12.458 -10.210 1.00 74.81 94 MET A N 1
ATOM 709 C CA . MET A 1 94 ? -10.254 11.829 -8.896 1.00 74.81 94 MET A CA 1
ATOM 710 C C . MET A 1 94 ? -10.602 12.824 -7.792 1.00 74.81 94 MET A C 1
ATOM 712 O O . MET A 1 94 ? -11.431 12.505 -6.952 1.00 74.81 94 MET A O 1
ATOM 716 N N . ASP A 1 95 ? -10.002 14.007 -7.809 1.00 76.62 95 ASP A N 1
ATOM 717 C CA . ASP A 1 95 ? -10.252 15.048 -6.812 1.00 76.62 95 ASP A CA 1
ATOM 718 C C . ASP A 1 95 ? -11.654 15.664 -6.983 1.00 76.62 95 ASP A C 1
ATOM 720 O O . ASP A 1 95 ? -12.434 15.702 -6.034 1.00 76.62 95 ASP A O 1
ATOM 724 N N . ASP A 1 96 ? -12.011 16.023 -8.222 1.00 80.00 96 ASP A N 1
ATOM 725 C CA . ASP A 1 96 ? -13.259 16.712 -8.570 1.00 80.00 96 ASP A CA 1
ATOM 726 C C . ASP A 1 96 ? -14.503 15.814 -8.409 1.00 80.00 96 ASP A C 1
ATOM 728 O O . ASP A 1 96 ? -15.491 16.220 -7.797 1.00 80.00 96 ASP A O 1
ATOM 732 N N . ASP A 1 97 ? -14.477 14.592 -8.963 1.00 77.44 97 ASP A N 1
ATOM 733 C CA . ASP A 1 97 ? -15.640 13.686 -8.975 1.00 77.44 97 ASP A CA 1
ATOM 734 C C . ASP A 1 97 ? -15.628 12.689 -7.801 1.00 77.44 97 ASP A C 1
ATOM 736 O O . ASP A 1 97 ? -16.683 12.198 -7.383 1.00 77.44 97 ASP A O 1
ATOM 740 N N . TYR A 1 98 ? -14.444 12.337 -7.287 1.00 77.31 98 TYR A N 1
ATOM 741 C CA . TYR A 1 98 ? -14.278 11.242 -6.326 1.00 77.31 98 TYR A CA 1
ATOM 742 C C . TYR A 1 98 ? -13.615 11.648 -5.003 1.00 77.31 98 TYR A C 1
ATOM 744 O O . TYR A 1 98 ? -13.403 10.772 -4.165 1.00 77.31 98 TYR A O 1
ATOM 752 N N . GLY A 1 99 ? -13.342 12.933 -4.753 1.00 72.56 99 GLY A N 1
ATOM 753 C CA . GLY A 1 99 ? -12.667 13.385 -3.528 1.00 72.56 99 GLY A CA 1
ATOM 754 C C . GLY A 1 99 ? -13.413 13.036 -2.233 1.00 72.56 99 GLY A C 1
ATOM 755 O O . GLY A 1 99 ? -12.789 12.820 -1.202 1.00 72.56 99 GLY A O 1
ATOM 756 N N . ALA A 1 100 ? -14.741 12.897 -2.292 1.00 76.00 100 ALA A N 1
ATOM 757 C CA . ALA A 1 100 ? -15.578 12.507 -1.152 1.00 76.00 100 ALA A CA 1
ATOM 758 C C . ALA A 1 100 ? -15.725 10.982 -0.955 1.00 76.00 100 ALA A C 1
ATOM 760 O O . ALA A 1 100 ? -16.496 10.553 -0.097 1.00 76.00 100 ALA A O 1
ATOM 761 N N . ARG A 1 101 ? -15.071 10.155 -1.782 1.00 77.50 101 ARG A N 1
ATOM 762 C CA . ARG A 1 101 ? -15.144 8.685 -1.691 1.00 77.50 101 ARG A CA 1
ATOM 763 C C . ARG A 1 101 ? -14.150 8.132 -0.670 1.00 77.50 101 ARG A C 1
ATOM 765 O O . ARG A 1 101 ? -13.179 8.793 -0.328 1.00 77.50 101 ARG A O 1
ATOM 772 N N . ASP A 1 102 ? -14.394 6.898 -0.235 1.00 78.50 102 ASP A N 1
ATOM 773 C CA . ASP A 1 102 ? -13.523 6.165 0.685 1.00 78.50 102 ASP A CA 1
ATOM 774 C C . ASP A 1 102 ? -12.135 5.854 0.104 1.00 78.50 102 ASP A C 1
ATOM 776 O O . ASP A 1 102 ? -11.976 5.588 -1.092 1.00 78.50 102 ASP A O 1
ATOM 780 N N . ASP A 1 103 ? -11.142 5.739 0.990 1.00 82.50 103 ASP A N 1
ATOM 781 C CA . ASP A 1 103 ? -9.753 5.419 0.635 1.00 82.50 103 ASP A CA 1
ATOM 782 C C . ASP A 1 103 ? -9.627 4.102 -0.145 1.00 82.50 103 ASP A C 1
ATOM 784 O O . ASP A 1 103 ? -8.770 3.957 -1.019 1.00 82.50 103 ASP A O 1
ATOM 788 N N . ARG A 1 104 ? -10.504 3.126 0.133 1.00 79.38 104 ARG A N 1
ATOM 789 C CA . ARG A 1 104 ? -10.545 1.853 -0.608 1.00 79.38 104 ARG A CA 1
ATOM 790 C C . ARG A 1 104 ? -10.908 2.056 -2.072 1.00 79.38 104 ARG A C 1
ATOM 792 O O . ARG A 1 104 ? -10.312 1.422 -2.942 1.00 79.38 104 ARG A O 1
ATOM 799 N N . PHE A 1 105 ? -11.863 2.942 -2.344 1.00 85.62 105 PHE A N 1
ATOM 800 C CA . PHE A 1 105 ? -12.227 3.305 -3.707 1.00 85.62 105 PHE A CA 1
ATOM 801 C C . PHE A 1 105 ? -11.052 3.996 -4.398 1.00 85.62 105 PHE A C 1
ATOM 803 O O . PHE A 1 105 ? -10.725 3.670 -5.540 1.00 85.62 105 PHE A O 1
ATOM 810 N N . HIS A 1 106 ? -10.368 4.903 -3.701 1.00 85.38 106 HIS A N 1
ATOM 811 C CA . HIS A 1 106 ? -9.178 5.575 -4.223 1.00 85.38 106 HIS A CA 1
ATOM 812 C C . HIS A 1 106 ? -8.046 4.600 -4.542 1.00 85.38 106 HIS A C 1
ATOM 814 O O . HIS A 1 106 ? -7.437 4.701 -5.607 1.00 85.38 106 HIS A O 1
ATOM 820 N N . GLU A 1 107 ? -7.787 3.630 -3.666 1.00 83.25 107 GLU A N 1
ATOM 821 C CA . GLU A 1 107 ? -6.791 2.581 -3.889 1.00 83.25 107 GLU A CA 1
ATOM 822 C C . GLU A 1 107 ? -7.131 1.748 -5.129 1.00 83.25 107 GLU A C 1
ATOM 824 O O . GLU A 1 107 ? -6.274 1.549 -5.997 1.00 83.25 107 GLU A O 1
ATOM 829 N N . GLY A 1 108 ? -8.394 1.329 -5.250 1.00 86.19 108 GLY A N 1
ATOM 830 C CA . GLY A 1 108 ? -8.906 0.650 -6.434 1.00 86.19 108 GLY A CA 1
ATOM 831 C C . GLY A 1 108 ? -8.683 1.485 -7.690 1.00 86.19 108 GLY A C 1
ATOM 832 O O . GLY A 1 108 ? -8.078 1.007 -8.647 1.00 86.19 108 GLY A O 1
ATOM 833 N N . TYR A 1 109 ? -9.090 2.754 -7.670 1.00 86.00 109 TYR A N 1
ATOM 834 C CA . TYR A 1 109 ? -8.983 3.676 -8.801 1.00 86.00 109 TYR A CA 1
ATOM 835 C C . TYR A 1 109 ? -7.540 3.877 -9.264 1.00 86.00 109 TYR A C 1
ATOM 837 O O . TYR A 1 109 ? -7.244 3.721 -10.450 1.00 86.00 109 TYR A O 1
ATOM 845 N N . VAL A 1 110 ? -6.612 4.126 -8.339 1.00 84.69 110 VAL A N 1
ATOM 846 C CA . VAL A 1 110 ? -5.181 4.251 -8.654 1.00 84.69 110 VAL A CA 1
ATOM 847 C C . VAL A 1 110 ? -4.627 2.949 -9.231 1.00 84.69 110 VAL A C 1
ATOM 849 O O . VAL A 1 110 ? -3.880 2.980 -10.212 1.00 84.69 110 VAL A O 1
ATOM 852 N N . LYS A 1 111 ? -5.016 1.797 -8.675 1.00 85.25 111 LYS A N 1
ATOM 853 C CA . LYS A 1 111 ? -4.597 0.492 -9.195 1.00 85.25 111 LYS A CA 1
ATOM 854 C C . LYS A 1 111 ? -5.141 0.238 -10.603 1.00 85.25 111 LYS A C 1
ATOM 856 O O . LYS A 1 111 ? -4.386 -0.199 -11.463 1.00 85.25 111 LYS A O 1
ATOM 861 N N . GLY A 1 112 ? -6.407 0.565 -10.857 1.00 87.00 112 GLY A N 1
ATOM 862 C CA . GLY A 1 112 ? -7.030 0.446 -12.175 1.00 87.00 112 GLY A CA 1
ATOM 863 C C . GLY A 1 112 ? -6.339 1.317 -13.223 1.00 87.00 112 GLY A C 1
ATOM 864 O O . GLY A 1 112 ? -6.069 0.851 -14.327 1.00 87.00 112 GLY A O 1
ATOM 865 N N . LEU A 1 113 ? -5.975 2.554 -12.864 1.00 84.88 113 LEU A N 1
ATOM 866 C CA . LEU A 1 113 ? -5.181 3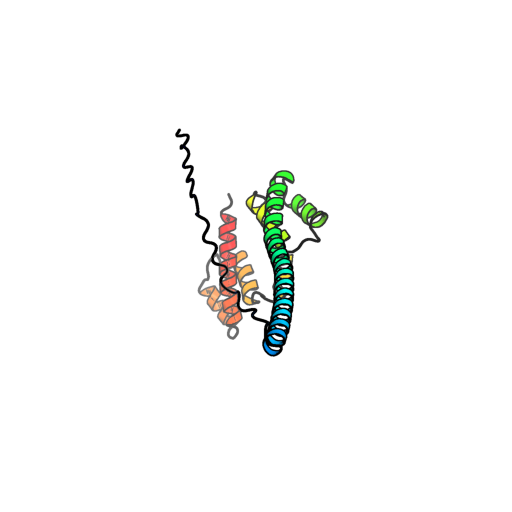.430 -13.732 1.00 84.88 113 LEU A CA 1
ATOM 867 C C . LEU A 1 113 ? -3.816 2.808 -14.057 1.00 84.88 113 LEU A C 1
ATOM 869 O O . LEU A 1 113 ? -3.401 2.785 -15.215 1.00 84.88 113 LEU A O 1
ATOM 873 N N . ARG A 1 114 ? -3.128 2.284 -13.036 1.00 82.19 114 ARG A N 1
ATOM 874 C CA . ARG A 1 114 ? -1.799 1.680 -13.179 1.00 82.19 114 ARG A CA 1
ATOM 875 C C . ARG A 1 114 ? -1.822 0.451 -14.088 1.00 82.19 114 ARG A C 1
ATOM 877 O O . ARG A 1 114 ? -0.983 0.358 -14.979 1.00 82.19 114 ARG A O 1
ATOM 884 N N . ASP A 1 115 ? -2.787 -0.445 -13.893 1.00 80.50 115 ASP A N 1
ATOM 885 C CA . ASP A 1 115 ? -2.963 -1.655 -14.709 1.00 80.50 115 ASP A CA 1
ATOM 886 C C . ASP A 1 115 ? -3.329 -1.325 -16.162 1.00 80.50 115 ASP A C 1
ATOM 888 O O . ASP A 1 115 ? -2.911 -2.024 -17.081 1.00 80.50 115 ASP A O 1
ATOM 892 N N . ALA A 1 116 ? -4.062 -0.234 -16.392 1.00 80.56 116 ALA A N 1
ATOM 893 C CA . ALA A 1 116 ? -4.356 0.273 -17.732 1.00 80.56 116 ALA A CA 1
ATOM 894 C C . ALA A 1 116 ? -3.162 0.992 -18.398 1.00 80.56 116 ALA A C 1
ATOM 896 O O . ALA A 1 116 ? -3.308 1.557 -19.480 1.00 80.56 116 ALA A O 1
ATOM 897 N N . GLY A 1 117 ? -1.983 0.993 -17.769 1.00 74.12 117 GLY A N 1
ATOM 898 C CA . GLY A 1 117 ? -0.761 1.578 -18.319 1.00 74.12 117 GLY A CA 1
ATOM 899 C C . GLY A 1 117 ? -0.544 3.050 -17.968 1.00 74.12 117 GLY A C 1
ATOM 900 O O . GLY A 1 117 ? 0.453 3.632 -18.392 1.00 74.12 117 GLY A O 1
ATOM 901 N N . MET A 1 118 ? -1.408 3.668 -17.151 1.00 71.12 118 MET A N 1
ATOM 902 C CA . MET A 1 118 ? -1.132 4.991 -16.581 1.00 71.12 118 MET A CA 1
ATOM 903 C C . MET A 1 118 ? -0.197 4.882 -15.380 1.00 71.12 118 MET A C 1
ATOM 905 O O . MET A 1 118 ? -0.577 5.039 -14.217 1.00 71.12 118 MET A O 1
ATOM 909 N N . THR A 1 119 ? 1.073 4.633 -15.669 1.00 61.62 119 THR A N 1
ATOM 910 C CA . THR A 1 119 ? 2.160 4.719 -14.695 1.00 61.62 119 THR A CA 1
ATOM 911 C C . THR A 1 119 ? 2.509 6.187 -14.440 1.00 61.62 119 THR A C 1
ATOM 913 O O . THR A 1 119 ? 2.682 6.963 -15.375 1.00 61.62 119 THR A O 1
ATOM 916 N N . GLY A 1 120 ? 2.581 6.595 -13.172 1.00 56.50 120 GLY A N 1
ATOM 917 C CA . GLY A 1 120 ? 2.779 7.996 -12.764 1.00 56.50 120 GLY A CA 1
ATOM 918 C C . GLY A 1 120 ? 1.744 8.469 -11.744 1.00 56.50 120 GLY A C 1
ATOM 919 O O . GLY A 1 120 ? 1.967 9.436 -11.015 1.00 56.50 120 GLY A O 1
ATOM 920 N N . MET A 1 121 ? 0.643 7.732 -11.599 1.00 48.91 121 MET A N 1
ATOM 921 C CA . MET A 1 121 ? -0.197 7.767 -10.407 1.00 48.91 121 MET A CA 1
ATOM 922 C C . MET A 1 121 ? 0.472 6.903 -9.325 1.00 48.91 121 MET A C 1
ATOM 924 O O . MET A 1 121 ? 0.016 5.811 -9.005 1.00 48.91 121 MET A O 1
ATOM 928 N N . SER A 1 122 ? 1.620 7.329 -8.792 1.00 50.44 122 SER A N 1
ATOM 929 C CA . SER A 1 122 ? 2.069 6.759 -7.518 1.00 50.44 122 SER A CA 1
ATOM 930 C C . SER A 1 122 ? 0.946 7.027 -6.527 1.00 50.44 122 SER A C 1
ATOM 932 O O . SER A 1 122 ? 0.465 8.165 -6.514 1.00 50.44 122 SER A O 1
ATOM 934 N N . SER A 1 123 ? 0.507 6.026 -5.752 1.00 52.22 123 SER A N 1
ATOM 935 C CA . SER A 1 123 ? -0.314 6.238 -4.554 1.00 52.22 123 SER A CA 1
ATOM 936 C C . SER A 1 123 ? 0.382 7.332 -3.765 1.00 52.22 123 SER A C 1
ATOM 938 O O . SER A 1 123 ? 1.433 7.115 -3.163 1.00 52.22 123 SER A O 1
ATOM 940 N N . SER A 1 124 ? -0.070 8.562 -3.983 1.00 43.56 124 SER A N 1
ATOM 941 C CA . SER A 1 124 ? 0.778 9.719 -3.760 1.00 43.56 124 SER A CA 1
ATOM 942 C C . SER A 1 124 ? 0.920 9.813 -2.260 1.00 43.56 124 SER A C 1
ATOM 944 O O . SER A 1 124 ? -0.066 9.616 -1.559 1.00 43.56 124 SER A O 1
ATOM 946 N N . MET A 1 125 ? 2.150 10.043 -1.808 1.00 48.91 125 MET A N 1
ATOM 947 C CA . MET A 1 125 ? 2.644 10.345 -0.459 1.00 48.91 125 MET A CA 1
ATOM 948 C C . MET A 1 125 ? 1.634 10.724 0.633 1.00 48.91 125 MET A C 1
ATOM 950 O O . MET A 1 125 ? 1.912 10.464 1.788 1.00 48.91 125 MET A O 1
ATOM 954 N N . HIS A 1 126 ? 0.487 11.306 0.302 1.00 45.31 126 HIS A N 1
ATOM 955 C CA . HIS A 1 126 ? -0.676 11.455 1.164 1.00 45.31 126 HIS A CA 1
ATOM 956 C C . HIS A 1 126 ? -1.104 10.148 1.858 1.00 45.31 126 HIS A C 1
ATOM 958 O O . HIS A 1 126 ? -1.203 10.132 3.080 1.00 45.31 126 HIS A O 1
ATOM 964 N N . ASN A 1 127 ? -1.223 9.027 1.132 1.00 51.56 127 ASN A N 1
ATOM 965 C CA . ASN A 1 127 ? -1.516 7.723 1.749 1.00 51.56 127 ASN A CA 1
ATOM 966 C C . ASN A 1 127 ? -0.329 7.171 2.551 1.00 51.56 127 ASN A C 1
ATOM 968 O O . ASN A 1 127 ? -0.521 6.440 3.514 1.00 51.56 127 ASN A O 1
ATOM 972 N N . LEU A 1 128 ? 0.904 7.549 2.206 1.00 47.75 128 LEU A N 1
ATOM 973 C CA . LEU A 1 128 ? 2.089 7.166 2.979 1.00 47.75 128 LEU A CA 1
ATOM 974 C C . LEU A 1 128 ? 2.230 8.001 4.267 1.00 47.75 128 LEU A C 1
ATOM 976 O O . LEU A 1 128 ? 2.673 7.490 5.290 1.00 47.75 128 LEU A O 1
ATOM 980 N N . ALA A 1 129 ? 1.819 9.269 4.226 1.00 47.53 129 ALA A N 1
ATOM 981 C CA . ALA A 1 129 ? 1.867 10.213 5.333 1.00 47.53 129 ALA A CA 1
ATOM 982 C C . ALA A 1 129 ? 0.721 9.982 6.324 1.00 47.53 129 ALA A C 1
ATOM 984 O O . ALA A 1 129 ? 0.964 9.964 7.526 1.00 47.53 129 ALA A O 1
ATOM 985 N N . GLN A 1 130 ? -0.502 9.727 5.844 1.00 48.25 130 GLN A N 1
ATOM 986 C CA . G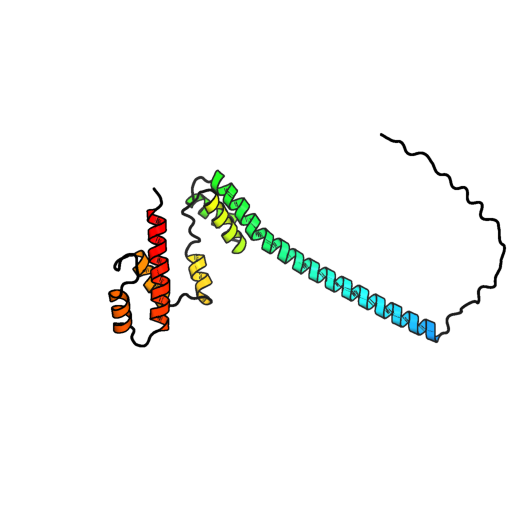LN A 1 130 ? -1.639 9.431 6.721 1.00 48.25 130 GLN A CA 1
ATOM 987 C C . GLN A 1 130 ? -1.541 8.041 7.359 1.00 48.25 130 GLN A C 1
ATOM 989 O O . GLN A 1 130 ? -1.850 7.876 8.537 1.00 48.25 130 GLN A O 1
ATOM 994 N N . ARG A 1 131 ? -0.993 7.043 6.651 1.00 47.06 131 ARG A N 1
ATOM 995 C CA . ARG A 1 131 ? -0.681 5.736 7.260 1.00 47.06 131 ARG A CA 1
ATOM 996 C C . ARG A 1 131 ? 0.517 5.798 8.225 1.00 47.06 131 ARG A C 1
ATOM 998 O O . ARG A 1 131 ? 0.774 4.844 8.962 1.00 47.06 131 ARG A O 1
ATOM 1005 N N . GLY A 1 132 ? 1.220 6.933 8.260 1.00 43.38 132 GLY A N 1
ATOM 1006 C CA . GLY A 1 132 ? 2.379 7.201 9.106 1.00 43.38 132 GLY A CA 1
ATOM 1007 C C . GLY A 1 132 ? 2.082 7.399 10.595 1.00 43.38 132 GLY A C 1
ATOM 1008 O O . GLY A 1 132 ? 3.032 7.411 11.372 1.00 43.38 132 GLY A O 1
ATOM 1009 N N . GLN A 1 133 ? 0.819 7.500 11.032 1.00 45.31 133 GLN A N 1
ATOM 1010 C CA . GLN A 1 133 ? 0.525 7.682 12.463 1.00 45.31 133 GLN A CA 1
ATOM 1011 C C . GLN A 1 133 ? 0.375 6.370 13.260 1.00 45.31 133 GLN A C 1
ATOM 1013 O O . GLN A 1 133 ? 0.284 6.417 14.482 1.00 45.31 133 GLN A O 1
ATOM 1018 N N . GLY A 1 134 ? 0.410 5.195 12.613 1.00 40.78 134 GLY A N 1
ATOM 1019 C CA . GLY A 1 134 ? 0.255 3.910 13.323 1.00 40.78 134 GLY A CA 1
ATOM 1020 C C . GLY A 1 134 ? 1.116 2.738 12.847 1.00 40.78 134 GLY A C 1
ATOM 1021 O O . GLY A 1 134 ? 1.215 1.746 13.559 1.00 40.78 134 GLY A O 1
ATOM 1022 N N . GLY A 1 135 ? 1.759 2.829 11.679 1.00 46.72 135 GLY A N 1
ATOM 1023 C CA . GLY A 1 135 ? 2.627 1.768 11.141 1.00 46.72 135 GLY A CA 1
ATOM 1024 C C . GLY A 1 135 ? 4.013 2.273 10.751 1.00 46.72 135 GLY A C 1
ATOM 1025 O O . GLY A 1 135 ? 4.603 1.759 9.806 1.00 46.72 135 GLY A O 1
ATOM 1026 N N . GLY A 1 136 ? 4.467 3.342 11.416 1.00 50.06 136 GLY A N 1
ATOM 1027 C CA . GLY A 1 136 ? 5.615 4.157 11.036 1.00 50.06 136 GLY A CA 1
ATOM 1028 C C . GLY A 1 136 ? 6.870 3.332 10.790 1.00 50.06 136 GLY A C 1
ATOM 1029 O O . GLY A 1 136 ? 7.432 2.742 11.709 1.00 50.06 136 GLY A O 1
ATOM 1030 N N . TYR A 1 137 ? 7.326 3.329 9.539 1.00 61.31 137 TYR A N 1
ATOM 1031 C CA . TYR A 1 137 ? 8.676 2.905 9.207 1.00 61.31 137 TYR A CA 1
ATOM 1032 C C . TYR A 1 137 ? 9.661 3.597 10.151 1.00 61.31 137 TYR A C 1
ATOM 1034 O O . TYR A 1 137 ? 9.575 4.812 10.356 1.00 61.31 137 TYR A O 1
ATOM 1042 N N . SER A 1 138 ? 10.577 2.826 10.740 1.00 77.44 138 SER A N 1
ATOM 1043 C CA . SER A 1 138 ? 11.560 3.379 11.667 1.00 77.44 138 SER A CA 1
ATOM 1044 C C . SER A 1 138 ? 12.381 4.476 10.982 1.00 77.44 138 SER A C 1
ATOM 1046 O O . SER A 1 138 ? 12.561 4.483 9.759 1.00 77.44 138 SER A O 1
ATOM 1048 N N . SER A 1 139 ? 12.900 5.426 11.760 1.00 81.88 139 SER A N 1
ATOM 1049 C CA . SER A 1 139 ? 13.795 6.472 11.241 1.00 81.88 139 SER A CA 1
ATOM 1050 C C . SER A 1 139 ? 14.974 5.871 10.465 1.00 81.88 139 SER A C 1
ATOM 1052 O O . SER A 1 139 ? 15.348 6.387 9.410 1.00 81.88 139 SER A O 1
ATOM 1054 N N . GLY A 1 140 ? 15.470 4.721 10.933 1.00 86.38 140 GLY A N 1
ATOM 1055 C CA . GLY A 1 140 ? 16.455 3.900 10.240 1.00 86.38 140 GLY A CA 1
ATOM 1056 C C . GLY A 1 140 ? 15.989 3.502 8.847 1.00 86.38 140 GLY A C 1
ATOM 1057 O O . GLY A 1 140 ? 16.680 3.797 7.875 1.00 86.38 140 GLY A O 1
ATOM 1058 N N . TYR A 1 141 ? 14.793 2.919 8.727 1.00 90.44 141 TYR A N 1
ATOM 1059 C CA . TYR A 1 141 ? 14.227 2.511 7.438 1.00 90.44 141 TYR A CA 1
ATOM 1060 C C . TYR A 1 141 ? 14.150 3.655 6.438 1.00 90.44 141 TYR A C 1
ATOM 1062 O O . TYR A 1 141 ? 14.574 3.505 5.292 1.00 90.44 141 TYR A O 1
ATOM 1070 N N . MET A 1 142 ? 13.664 4.821 6.862 1.00 89.25 142 MET A N 1
ATOM 1071 C CA . MET A 1 142 ? 13.562 5.964 5.954 1.00 89.25 142 MET A CA 1
ATOM 1072 C C . MET A 1 142 ? 14.932 6.430 5.459 1.00 89.25 142 MET A C 1
ATOM 1074 O O . MET A 1 142 ? 15.067 6.787 4.287 1.00 89.25 142 MET A O 1
ATOM 1078 N N . GLN A 1 143 ? 15.945 6.434 6.327 1.00 86.06 143 GLN A N 1
ATOM 1079 C CA . GLN A 1 143 ? 17.289 6.845 5.935 1.00 86.06 143 GLN A CA 1
ATOM 1080 C C . GLN A 1 143 ? 17.952 5.802 5.030 1.00 86.06 143 GLN A C 1
ATOM 1082 O O . GLN A 1 143 ? 18.497 6.159 3.987 1.00 86.06 143 GLN A O 1
ATOM 1087 N N . GLY A 1 144 ? 17.807 4.519 5.361 1.00 89.25 144 GLY A N 1
ATOM 1088 C CA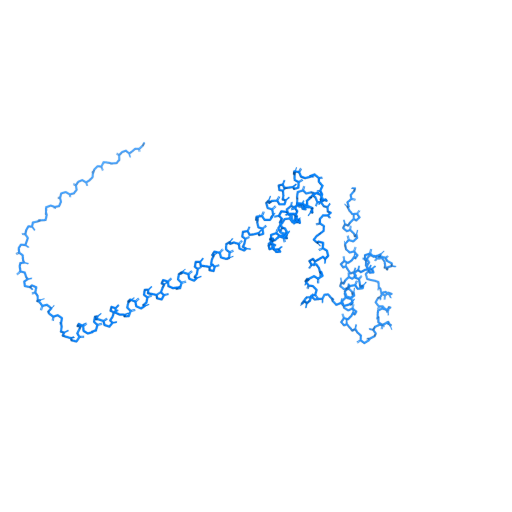 . GLY A 1 144 ? 18.279 3.417 4.533 1.00 89.25 144 GLY A CA 1
ATOM 1089 C C . GLY A 1 144 ? 17.677 3.455 3.135 1.00 89.25 144 GLY A C 1
ATOM 1090 O O . GLY A 1 144 ? 18.408 3.411 2.151 1.00 89.25 144 GLY A O 1
ATOM 1091 N N . PHE A 1 145 ? 16.357 3.627 3.031 1.00 88.94 145 PHE A N 1
ATOM 1092 C CA . PHE A 1 145 ? 15.658 3.706 1.747 1.00 88.94 145 PHE A CA 1
ATOM 1093 C C . PHE A 1 145 ? 16.173 4.844 0.869 1.00 88.94 145 PHE A C 1
ATOM 1095 O O . PHE A 1 145 ? 16.410 4.647 -0.323 1.00 88.94 145 PHE A O 1
ATOM 1102 N N . ARG A 1 146 ? 16.408 6.026 1.451 1.00 87.31 146 ARG A N 1
ATOM 1103 C CA . ARG A 1 146 ? 16.989 7.165 0.723 1.00 87.31 146 ARG A CA 1
ATOM 1104 C C . ARG A 1 146 ? 18.401 6.862 0.235 1.00 87.31 146 ARG A C 1
ATOM 1106 O O . ARG A 1 146 ? 18.719 7.147 -0.919 1.00 87.31 146 ARG A O 1
ATOM 1113 N N . ASP A 1 147 ? 19.224 6.251 1.074 1.00 84.94 147 ASP A N 1
ATOM 1114 C CA . ASP A 1 147 ? 20.612 5.953 0.738 1.00 84.94 147 ASP A CA 1
ATOM 1115 C C . ASP A 1 147 ? 20.717 4.839 -0.315 1.00 84.94 147 ASP A C 1
ATOM 1117 O O . ASP A 1 147 ? 21.485 4.976 -1.270 1.00 84.94 147 ASP A O 1
ATOM 1121 N N . GLY A 1 148 ? 19.878 3.804 -0.226 1.00 87.12 148 GLY A N 1
ATOM 1122 C CA . GLY A 1 148 ? 19.752 2.763 -1.250 1.00 87.12 148 GLY A CA 1
ATOM 1123 C C . GLY A 1 148 ? 19.242 3.322 -2.578 1.00 87.12 148 GLY A C 1
ATOM 1124 O O . GLY A 1 148 ? 19.795 3.024 -3.637 1.00 87.12 148 GLY A O 1
ATOM 1125 N N . ASN A 1 149 ? 18.252 4.219 -2.530 1.00 84.44 149 ASN A N 1
ATOM 1126 C CA . ASN A 1 149 ? 17.702 4.858 -3.725 1.00 84.44 149 ASN A CA 1
ATOM 1127 C C . ASN A 1 149 ? 18.642 5.916 -4.348 1.00 84.44 149 ASN A C 1
ATOM 1129 O O . ASN A 1 149 ? 18.592 6.167 -5.550 1.00 84.44 149 ASN A O 1
ATOM 1133 N N . SER A 1 150 ? 19.553 6.512 -3.571 1.00 83.25 150 SER A N 1
ATOM 1134 C CA . SER A 1 150 ? 20.629 7.359 -4.116 1.00 83.25 150 SER A CA 1
ATOM 1135 C C . SER A 1 150 ? 21.769 6.528 -4.721 1.00 83.25 150 SER A C 1
ATOM 1137 O O . SER A 1 150 ? 22.422 6.948 -5.679 1.00 83.25 150 SER A O 1
ATOM 1139 N N . GLY A 1 151 ? 21.989 5.321 -4.178 1.00 79.81 151 GLY A N 1
ATOM 1140 C CA . GLY A 1 151 ? 23.113 4.415 -4.446 1.00 79.81 151 GLY A CA 1
ATOM 1141 C C . GLY A 1 151 ? 24.478 5.050 -4.263 1.00 79.81 151 GLY A C 1
ATOM 1142 O O . GLY A 1 151 ? 25.434 4.646 -4.921 1.00 79.81 151 GLY A O 1
ATOM 1143 N N . VAL A 1 152 ? 24.588 5.997 -3.329 1.00 78.44 152 VAL A N 1
ATOM 1144 C CA . VAL A 1 152 ? 25.885 6.511 -2.872 1.00 78.44 152 VAL A CA 1
ATOM 1145 C C . VAL A 1 152 ? 26.768 5.385 -2.303 1.00 78.44 152 VAL A C 1
ATOM 1147 O O . VAL A 1 152 ? 27.991 5.473 -2.340 1.00 78.44 152 VAL A O 1
ATOM 1150 N N . PHE A 1 153 ? 26.146 4.298 -1.830 1.00 81.25 153 PHE A N 1
ATOM 1151 C CA . PHE A 1 153 ? 26.806 3.086 -1.336 1.00 81.25 153 PHE A CA 1
ATOM 1152 C C . PHE A 1 153 ? 26.743 1.899 -2.317 1.00 81.25 153 PHE A C 1
ATOM 1154 O O . PHE A 1 153 ? 27.146 0.792 -1.964 1.00 81.25 153 PHE A O 1
ATOM 1161 N N . GLY A 1 154 ? 26.254 2.115 -3.542 1.00 81.88 154 GLY A N 1
ATOM 1162 C CA . GLY A 1 154 ? 25.959 1.058 -4.514 1.00 81.88 154 GLY A CA 1
ATOM 1163 C C . GLY A 1 154 ? 24.616 0.358 -4.270 1.00 81.88 154 GLY A C 1
ATOM 1164 O O . GLY A 1 154 ? 23.802 0.812 -3.472 1.00 81.88 154 GLY A O 1
ATOM 1165 N N . ASP A 1 155 ? 24.385 -0.753 -4.973 1.00 82.81 155 ASP A N 1
ATOM 1166 C CA . ASP A 1 155 ? 23.101 -1.482 -4.965 1.00 82.81 155 ASP A CA 1
ATOM 1167 C C . ASP A 1 155 ? 23.035 -2.615 -3.920 1.00 82.81 155 ASP A C 1
ATOM 1169 O O . ASP A 1 155 ? 22.084 -3.395 -3.883 1.00 82.81 155 ASP A O 1
ATOM 1173 N N . ARG A 1 156 ? 24.078 -2.781 -3.097 1.00 84.44 156 ARG A N 1
ATOM 1174 C CA . ARG A 1 156 ? 24.196 -3.884 -2.130 1.00 84.44 156 ARG A CA 1
ATOM 1175 C C . ARG A 1 156 ? 24.731 -3.393 -0.796 1.00 84.44 156 ARG A C 1
ATOM 1177 O O . ARG A 1 156 ? 25.558 -2.488 -0.744 1.00 84.44 156 ARG A O 1
ATOM 1184 N N . ILE A 1 157 ? 24.304 -4.049 0.282 1.00 84.62 157 ILE A N 1
ATOM 1185 C CA . ILE A 1 157 ? 24.852 -3.802 1.617 1.00 84.62 157 ILE A CA 1
ATOM 1186 C C . ILE A 1 157 ? 26.307 -4.269 1.637 1.00 84.62 157 ILE A C 1
ATOM 1188 O O . ILE A 1 157 ? 26.592 -5.462 1.541 1.00 84.62 157 ILE A O 1
ATOM 1192 N N . SER A 1 158 ? 27.221 -3.309 1.743 1.00 84.00 158 SER A N 1
ATOM 1193 C CA . SER A 1 158 ? 28.659 -3.553 1.841 1.00 84.00 158 SER A CA 1
ATOM 1194 C C . SER A 1 158 ? 29.103 -3.659 3.301 1.00 84.00 158 SER A C 1
ATOM 1196 O O . SER A 1 158 ? 28.516 -3.036 4.186 1.00 84.00 158 SER A O 1
ATOM 1198 N N . THR A 1 159 ? 30.190 -4.385 3.563 1.00 86.00 159 THR A N 1
ATOM 1199 C CA . THR A 1 159 ? 30.824 -4.442 4.893 1.00 86.00 159 THR A CA 1
ATOM 1200 C C . THR A 1 159 ? 31.232 -3.054 5.390 1.00 86.00 159 THR A C 1
ATOM 1202 O O . THR A 1 159 ? 31.096 -2.764 6.574 1.00 86.00 159 THR A O 1
ATOM 1205 N N . ASN A 1 160 ? 31.640 -2.159 4.483 1.00 85.50 160 ASN A N 1
ATOM 1206 C CA . ASN A 1 160 ? 31.943 -0.764 4.811 1.00 85.50 160 ASN A CA 1
ATOM 1207 C C . ASN A 1 160 ? 30.702 0.016 5.276 1.00 85.50 160 ASN A C 1
ATOM 1209 O O . ASN A 1 160 ? 30.805 0.842 6.180 1.00 85.50 160 ASN A O 1
ATOM 1213 N N . LEU A 1 161 ? 29.533 -0.251 4.679 1.00 85.75 161 LEU A N 1
ATOM 1214 C CA . LEU A 1 161 ? 28.266 0.372 5.076 1.00 85.75 161 LEU A CA 1
ATOM 1215 C C . LEU A 1 161 ? 27.862 -0.090 6.476 1.00 85.75 161 LEU A C 1
ATOM 1217 O O . LEU A 1 161 ? 27.514 0.734 7.316 1.00 85.75 161 LEU A O 1
ATOM 1221 N N . LEU A 1 162 ? 27.966 -1.396 6.731 1.00 87.31 162 LEU A N 1
ATOM 1222 C CA . LEU A 1 162 ? 27.697 -1.965 8.048 1.00 87.31 162 LEU A CA 1
ATOM 1223 C C . LEU A 1 162 ? 28.619 -1.352 9.098 1.00 87.31 162 LEU A C 1
ATOM 1225 O O . LEU A 1 162 ? 28.117 -0.793 10.064 1.00 87.31 162 LEU A O 1
ATOM 1229 N N . ARG A 1 163 ? 29.938 -1.340 8.862 1.00 87.25 163 ARG A N 1
ATOM 1230 C CA . ARG A 1 163 ? 30.912 -0.750 9.793 1.00 87.25 163 ARG A CA 1
ATOM 1231 C C . ARG A 1 163 ? 30.602 0.716 10.098 1.00 87.25 163 ARG A C 1
ATOM 1233 O O . ARG A 1 163 ? 30.645 1.126 11.251 1.00 87.25 163 ARG A O 1
ATOM 1240 N N . ARG A 1 164 ? 30.222 1.494 9.079 1.00 87.06 164 ARG A N 1
ATOM 1241 C CA . ARG A 1 164 ? 29.803 2.891 9.246 1.00 87.06 164 ARG A CA 1
ATOM 1242 C C . ARG A 1 164 ? 28.539 3.018 10.100 1.00 87.06 164 ARG A C 1
ATOM 1244 O O . ARG A 1 164 ? 28.468 3.917 10.930 1.00 87.06 164 ARG A O 1
ATOM 1251 N N . LEU A 1 165 ? 27.562 2.129 9.923 1.00 86.94 165 LEU A N 1
ATOM 1252 C CA . LEU A 1 165 ? 26.361 2.097 10.760 1.00 86.94 165 LEU A CA 1
ATOM 1253 C C . LEU A 1 165 ? 26.690 1.749 12.213 1.00 86.94 165 LEU A C 1
ATOM 1255 O O . LEU A 1 165 ? 26.115 2.360 13.107 1.00 86.94 165 LEU A O 1
ATOM 1259 N N . GLU A 1 166 ? 27.609 0.814 12.466 1.00 86.94 166 GLU A N 1
ATOM 1260 C CA . GLU A 1 166 ? 28.040 0.485 13.836 1.00 86.94 166 GLU A CA 1
ATOM 1261 C C . GLU A 1 166 ? 28.806 1.642 14.489 1.00 86.94 166 GLU A C 1
ATOM 1263 O O . GLU A 1 166 ? 28.584 1.935 15.658 1.00 86.94 166 GLU A O 1
ATOM 1268 N N . GLU A 1 167 ? 29.664 2.335 13.734 1.00 87.12 167 GLU A N 1
ATOM 1269 C CA . GLU A 1 167 ? 30.414 3.500 14.221 1.00 87.12 167 GLU A CA 1
ATOM 1270 C C . GLU A 1 167 ? 29.495 4.696 14.523 1.00 87.12 167 GLU A C 1
ATOM 1272 O O . GLU A 1 167 ? 29.674 5.375 15.534 1.00 87.12 167 GLU A O 1
ATOM 1277 N N . GLN A 1 168 ? 28.508 4.969 13.663 1.00 86.44 168 GLN A N 1
ATOM 1278 C CA . GLN A 1 168 ? 27.597 6.111 13.827 1.00 86.44 168 GLN A CA 1
ATOM 1279 C C . GLN A 1 168 ? 26.462 5.836 14.819 1.00 86.44 168 GLN A C 1
ATOM 1281 O O . GLN A 1 168 ? 26.008 6.751 15.507 1.00 86.44 168 GLN A O 1
ATOM 1286 N N . TYR A 1 169 ? 26.000 4.589 14.892 1.00 85.94 169 TYR A N 1
ATOM 1287 C CA . TYR A 1 169 ? 24.835 4.182 15.674 1.00 85.94 169 TYR A CA 1
ATOM 1288 C C . TYR A 1 169 ? 25.135 2.933 16.525 1.00 85.94 169 TYR A C 1
ATOM 1290 O O . TYR A 1 169 ? 24.429 1.925 16.404 1.00 85.94 169 TYR A O 1
ATOM 1298 N N . PRO A 1 170 ? 26.145 2.977 17.419 1.00 81.50 170 PRO A N 1
ATOM 1299 C CA . PRO A 1 170 ? 26.616 1.793 18.144 1.00 81.50 170 PRO A CA 1
ATOM 1300 C C . PRO A 1 170 ? 25.534 1.171 19.034 1.00 81.50 170 PRO A C 1
ATOM 1302 O O . PRO A 1 170 ? 25.396 -0.046 19.086 1.00 81.50 170 PRO A O 1
ATOM 1305 N N . ASN A 1 171 ? 24.708 2.009 19.669 1.00 85.31 171 ASN A N 1
ATOM 1306 C CA . ASN A 1 171 ? 23.671 1.583 20.615 1.00 85.31 171 ASN A CA 1
ATOM 1307 C C . ASN A 1 171 ? 22.248 1.631 20.028 1.00 85.31 171 ASN A C 1
ATOM 1309 O O . ASN A 1 171 ? 21.284 1.651 20.786 1.00 85.31 171 ASN A O 1
ATOM 1313 N N . GLN A 1 172 ? 22.090 1.716 18.701 1.00 84.88 172 GLN A N 1
ATOM 1314 C CA . GLN A 1 172 ? 20.765 1.794 18.065 1.00 84.88 172 GLN A CA 1
ATOM 1315 C C . GLN A 1 172 ? 20.563 0.644 17.074 1.00 84.88 172 GLN A C 1
ATOM 1317 O O . GLN A 1 172 ? 20.538 0.831 15.858 1.00 84.88 172 GLN A O 1
ATOM 1322 N N . GLU A 1 173 ? 20.429 -0.575 17.591 1.00 85.56 173 GLU A N 1
ATOM 1323 C CA . GLU A 1 173 ? 20.207 -1.776 16.773 1.00 85.56 173 GLU A CA 1
ATOM 1324 C C . GLU A 1 173 ? 18.925 -1.701 15.941 1.00 85.56 173 GLU A C 1
ATOM 1326 O O . GLU A 1 173 ? 18.934 -2.068 14.768 1.00 85.56 173 GLU A O 1
ATOM 1331 N N . GLU A 1 174 ? 17.846 -1.153 16.496 1.00 80.88 174 GLU A N 1
ATOM 1332 C CA . GLU A 1 174 ? 16.571 -0.966 15.789 1.00 80.88 174 GLU A CA 1
ATOM 1333 C C . GLU A 1 174 ? 16.726 -0.017 14.596 1.00 80.88 174 GLU A C 1
ATOM 1335 O O . GLU A 1 174 ? 16.180 -0.251 13.515 1.00 80.88 174 GLU A O 1
ATOM 1340 N N . PHE A 1 175 ? 17.536 1.032 14.769 1.00 85.44 175 PHE A N 1
ATOM 1341 C CA . PHE A 1 175 ? 17.868 1.964 13.702 1.00 85.44 175 PHE A CA 1
ATOM 1342 C C . PHE A 1 175 ? 18.695 1.279 12.613 1.00 85.44 175 PHE A C 1
ATOM 1344 O O . PHE A 1 175 ? 18.361 1.386 11.435 1.00 85.44 175 PHE A O 1
ATOM 1351 N N . ARG A 1 176 ? 19.746 0.537 12.991 1.00 87.50 176 ARG A N 1
ATOM 1352 C CA . ARG A 1 176 ? 20.601 -0.196 12.040 1.00 87.50 176 ARG A CA 1
ATOM 1353 C C . ARG A 1 176 ? 19.807 -1.242 11.262 1.00 87.50 176 ARG A C 1
ATOM 1355 O O . ARG A 1 176 ? 19.943 -1.326 10.045 1.00 87.50 176 ARG A O 1
ATOM 1362 N N . THR A 1 177 ? 18.942 -1.980 11.950 1.00 89.62 177 THR A N 1
ATOM 1363 C CA . THR A 1 177 ? 18.063 -2.993 11.353 1.00 89.62 177 THR A CA 1
ATOM 1364 C C . THR A 1 177 ? 17.110 -2.348 10.356 1.00 89.62 177 THR A C 1
ATOM 1366 O O . THR A 1 177 ? 17.095 -2.726 9.187 1.00 89.62 177 THR A O 1
ATOM 1369 N N . GLY A 1 178 ? 16.409 -1.291 10.779 1.00 89.00 178 GLY A N 1
ATOM 1370 C CA . GLY A 1 178 ? 15.544 -0.524 9.892 1.00 89.00 178 GLY A CA 1
ATOM 1371 C C . GLY A 1 178 ? 16.295 0.004 8.675 1.00 89.00 178 GLY A C 1
ATOM 1372 O O . GLY A 1 178 ? 15.828 -0.156 7.554 1.00 89.00 178 GLY A O 1
ATOM 1373 N N . TYR A 1 179 ? 17.480 0.580 8.876 1.00 90.56 179 TYR A N 1
ATOM 1374 C CA . TYR A 1 179 ? 18.312 1.107 7.797 1.00 90.56 179 TYR A CA 1
ATOM 1375 C C . TYR A 1 179 ? 18.686 0.032 6.780 1.00 90.56 179 TYR A C 1
ATOM 1377 O O . TYR A 1 179 ? 18.583 0.266 5.580 1.00 90.56 179 TYR A O 1
ATOM 1385 N N . ILE A 1 180 ? 19.091 -1.152 7.232 1.00 90.19 180 ILE A N 1
ATOM 1386 C CA . ILE A 1 180 ? 19.434 -2.282 6.361 1.00 90.19 180 ILE A CA 1
ATOM 1387 C C . ILE A 1 180 ? 18.233 -2.694 5.499 1.00 90.19 180 ILE A C 1
ATOM 1389 O O . ILE A 1 180 ? 18.387 -2.882 4.288 1.00 90.19 180 ILE A O 1
ATOM 1393 N N . ASP A 1 181 ? 17.046 -2.794 6.099 1.00 90.50 181 ASP A N 1
ATOM 1394 C CA . ASP A 1 181 ? 15.818 -3.156 5.385 1.00 90.50 181 ASP A CA 1
ATOM 1395 C C . ASP A 1 181 ? 15.406 -2.075 4.383 1.00 90.50 181 ASP A C 1
ATOM 1397 O O . ASP A 1 181 ? 15.161 -2.367 3.211 1.00 90.50 181 ASP A O 1
ATOM 1401 N N . GLY A 1 182 ? 15.428 -0.812 4.811 1.00 89.75 182 GLY A N 1
ATOM 1402 C CA . GLY A 1 182 ? 15.156 0.327 3.942 1.00 89.75 182 GLY A CA 1
ATOM 1403 C C . GLY A 1 182 ? 16.133 0.393 2.773 1.00 89.75 182 GLY A C 1
ATOM 1404 O O . GLY A 1 182 ? 15.717 0.567 1.632 1.00 89.75 182 GLY A O 1
ATOM 1405 N N . PHE A 1 183 ? 17.429 0.198 3.027 1.00 90.56 183 PHE A N 1
ATOM 1406 C CA . PHE A 1 183 ? 18.474 0.244 2.005 1.00 90.56 183 PHE A CA 1
ATOM 1407 C C . PHE A 1 183 ? 18.277 -0.816 0.927 1.00 90.56 183 PHE A C 1
ATOM 1409 O O . PHE A 1 183 ? 18.372 -0.502 -0.260 1.00 90.56 183 PHE A O 1
ATOM 1416 N N . LYS A 1 184 ? 17.966 -2.055 1.323 1.00 88.56 184 LYS A N 1
ATOM 1417 C CA . LYS A 1 184 ? 17.643 -3.134 0.379 1.00 88.56 184 LYS A CA 1
ATOM 1418 C C . LYS A 1 184 ? 16.478 -2.750 -0.521 1.00 88.56 184 LYS A C 1
ATOM 1420 O O . LYS A 1 184 ? 16.579 -2.892 -1.737 1.00 88.56 184 LYS A O 1
ATOM 1425 N N . GLU A 1 185 ? 15.403 -2.246 0.070 1.00 84.75 185 GLU A N 1
ATOM 1426 C CA . GLU A 1 185 ? 14.207 -1.865 -0.676 1.00 84.75 185 GLU A CA 1
ATOM 1427 C C . GLU A 1 185 ? 14.480 -0.686 -1.622 1.00 84.75 185 GLU A C 1
ATOM 1429 O O . GLU A 1 185 ? 14.096 -0.714 -2.793 1.00 84.75 185 GLU A O 1
ATOM 1434 N N . GLY A 1 186 ? 15.224 0.320 -1.155 1.00 84.56 186 GLY A N 1
ATOM 1435 C CA . GLY A 1 186 ? 15.638 1.469 -1.960 1.00 84.56 186 GLY A CA 1
ATOM 1436 C C . GLY A 1 186 ? 16.518 1.065 -3.146 1.00 84.56 186 GLY A C 1
ATOM 1437 O O . GLY A 1 186 ? 16.280 1.506 -4.268 1.00 84.56 186 GLY A O 1
ATOM 1438 N N . ALA A 1 187 ? 17.490 0.174 -2.934 1.00 84.31 187 ALA A N 1
ATOM 1439 C CA . ALA A 1 187 ? 18.344 -0.344 -4.004 1.00 84.31 187 ALA A CA 1
ATOM 1440 C C . ALA A 1 187 ? 17.552 -1.188 -5.023 1.00 84.31 187 ALA A C 1
ATOM 1442 O O . ALA A 1 187 ? 17.703 -1.016 -6.235 1.00 84.31 187 ALA A O 1
ATOM 1443 N N . ASN A 1 188 ? 16.649 -2.054 -4.549 1.00 83.94 188 ASN A N 1
ATOM 1444 C CA . ASN A 1 188 ? 15.772 -2.857 -5.409 1.00 83.94 188 ASN A CA 1
ATOM 1445 C C . ASN A 1 188 ? 14.818 -1.990 -6.245 1.00 83.94 188 ASN A C 1
ATOM 1447 O O . ASN A 1 188 ? 14.546 -2.306 -7.409 1.00 83.94 188 ASN A O 1
ATOM 1451 N N . SER A 1 189 ? 14.342 -0.881 -5.675 1.00 77.38 189 SER A N 1
ATOM 1452 C CA . SER A 1 189 ? 13.477 0.077 -6.369 1.00 77.38 189 SER A CA 1
ATOM 1453 C C . SER A 1 189 ? 14.182 0.666 -7.593 1.00 77.38 189 SER A C 1
ATOM 1455 O O . SER A 1 189 ? 13.633 0.639 -8.693 1.00 77.38 189 SER A O 1
ATOM 1457 N N . ARG A 1 190 ? 15.450 1.079 -7.458 1.00 77.31 190 ARG A N 1
ATOM 1458 C CA . ARG A 1 190 ? 16.245 1.579 -8.595 1.00 77.31 190 ARG A CA 1
ATOM 1459 C C . ARG A 1 190 ? 16.490 0.536 -9.670 1.00 77.31 190 ARG A C 1
ATOM 1461 O O . ARG A 1 190 ? 16.447 0.854 -10.857 1.00 77.31 190 ARG A O 1
ATOM 1468 N N . LEU A 1 191 ? 16.801 -0.695 -9.263 1.00 71.25 191 LEU A N 1
ATOM 1469 C CA . LEU A 1 191 ? 17.042 -1.797 -10.196 1.00 71.25 191 LEU A CA 1
ATOM 1470 C C . LEU A 1 191 ? 15.790 -2.097 -11.026 1.00 71.25 191 LEU A C 1
ATOM 1472 O O . LEU A 1 191 ? 15.904 -2.415 -12.209 1.00 71.25 191 LEU A O 1
ATOM 1476 N N . SER A 1 192 ? 14.610 -1.944 -10.423 1.00 66.31 192 SER A N 1
ATOM 1477 C CA . SER A 1 192 ? 13.326 -2.075 -11.114 1.00 66.31 192 SER A CA 1
ATOM 1478 C C . SER A 1 192 ? 13.091 -0.920 -12.092 1.00 66.31 192 SER A C 1
ATOM 1480 O O . SER A 1 192 ? 12.658 -1.151 -13.219 1.00 66.31 192 SER A O 1
ATOM 1482 N N . GLU A 1 193 ? 13.448 0.307 -11.707 1.00 59.72 193 GLU A N 1
ATOM 1483 C CA . GLU A 1 193 ? 13.272 1.506 -12.537 1.00 59.72 193 GLU A CA 1
ATOM 1484 C C . GLU A 1 193 ? 14.231 1.539 -13.740 1.00 59.72 193 GLU A C 1
ATOM 1486 O O . GLU A 1 193 ? 13.851 1.933 -14.840 1.00 59.72 193 GLU A O 1
ATOM 1491 N N . ARG A 1 194 ? 15.460 1.027 -13.581 1.00 57.75 194 ARG A N 1
ATOM 1492 C CA . ARG A 1 194 ? 16.452 0.921 -14.668 1.00 57.75 194 ARG A CA 1
ATOM 1493 C C . ARG A 1 194 ? 16.080 -0.114 -15.734 1.00 57.75 194 ARG A C 1
ATOM 1495 O O . ARG A 1 194 ? 16.729 -0.174 -16.775 1.00 57.75 194 ARG A O 1
ATOM 1502 N N . LYS A 1 195 ? 15.072 -0.951 -15.471 1.00 54.81 195 LYS A N 1
ATOM 1503 C CA . LYS A 1 195 ? 14.602 -1.994 -16.388 1.00 54.81 195 LYS A CA 1
ATOM 1504 C C . LYS A 1 195 ? 13.447 -1.544 -17.287 1.00 54.81 195 LYS A C 1
ATOM 1506 O O . LYS A 1 195 ? 12.908 -2.381 -18.008 1.00 54.81 195 LYS A O 1
ATOM 1511 N N . VAL A 1 196 ? 13.074 -0.264 -17.254 1.00 48.56 196 VAL A N 1
ATOM 1512 C CA . VAL A 1 196 ? 12.120 0.313 -18.206 1.00 48.56 196 VAL A CA 1
ATOM 1513 C C . VAL A 1 196 ? 12.921 0.860 -19.403 1.00 48.56 196 VAL A C 1
ATOM 1515 O O . VAL A 1 196 ? 13.663 1.825 -19.211 1.00 48.56 196 VAL A O 1
ATOM 1518 N N . PRO A 1 197 ? 12.881 0.194 -20.576 1.00 40.50 197 PRO A N 1
ATOM 1519 C CA . PRO A 1 197 ? 13.579 0.630 -21.788 1.00 40.50 197 PRO A CA 1
ATOM 1520 C C . PRO A 1 197 ? 12.983 1.902 -22.402 1.00 40.50 197 PRO A C 1
ATOM 1522 O O . PRO A 1 197 ? 11.778 2.16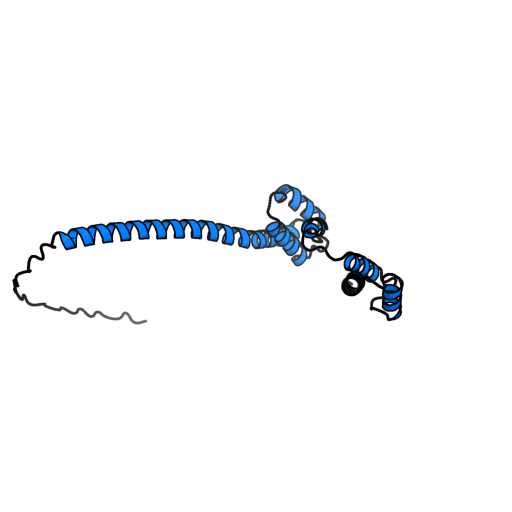4 -22.183 1.00 40.50 197 PRO A O 1
#